Protein AF-A0A6Y4F5B6-F1 (afdb_monomer)

Organism: Salmonella muenchen (NCBI:txid596)

InterPro domains:
  IPR025264 Cag pathogenicity island protein Cag12 [PF13117] (75-161)

Solvent-accessible surface area (backbone atoms only — not comparable to full-atom values): 12045 Å² total; per-residue (Å²): 136,92,85,85,74,77,70,78,72,61,75,78,75,68,81,73,82,73,78,89,73,87,74,79,89,76,77,87,82,84,89,81,85,77,91,77,91,77,84,85,82,85,76,83,88,70,88,75,62,62,59,57,54,55,53,52,52,52,55,57,62,65,67,67,73,70,73,76,77,78,78,79,79,83,67,84,89,57,87,71,82,72,66,83,84,57,78,79,89,65,94,66,87,70,67,82,65,77,94,77,83,81,77,75,52,74,49,77,44,71,66,62,54,69,93,80,47,89,75,60,69,69,53,52,52,39,37,43,64,17,58,44,32,41,38,38,22,54,79,76,58,43,56,54,52,51,53,50,41,46,67,61,30,38,72,42,51,77,43,83,37,76,60,83,90,43,95,81,62,83,59,28,33,38,40,29,35,79

Sequence (178 aa):
MKKTILADAISEATGRGKGFEWDDAITNQPLKNESKKVPAERSFSLGWLAGGIVILAMVIFLSGCSSPPPPTPIEWDKTQSLNASIPEWRENNLVIPSDAVSGRWMKILNNFKGDEGNYDISVYYAIAHSPVIVVHTSGGSFFKAKAWLRKHGAKGVIQYQPVTDCMLCTNTSIYFSR

Secondary structure (DSSP, 8-state):
--SSSSSTTSTTS----------TTSS-------------------TTTHHHHHHHHHHHHHTT--PPPPPPPP-TTS-----TTSPPP---------S---S--EEEE-S--GGG----HHHHHHHHH-SEEEEEE-HHHHHHHHHHHHHTT--SEEEEEE--S-TT----EEEEE-

Structure (mmCIF, N/CA/C/O backbone):
data_AF-A0A6Y4F5B6-F1
#
_entry.id   AF-A0A6Y4F5B6-F1
#
loop_
_atom_site.group_PDB
_atom_site.id
_atom_site.type_symbol
_atom_site.label_atom_id
_atom_site.label_alt_id
_atom_site.label_comp_id
_atom_site.label_asym_id
_atom_site.label_entity_id
_atom_site.label_seq_id
_atom_site.pdbx_PDB_ins_code
_atom_site.Cartn_x
_atom_site.Cartn_y
_atom_site.Cartn_z
_atom_site.occupancy
_atom_site.B_iso_or_equiv
_atom_site.auth_seq_id
_atom_site.auth_comp_id
_atom_site.auth_asym_id
_atom_site.auth_atom_id
_atom_site.pdbx_PDB_model_num
ATOM 1 N N . MET A 1 1 ? -24.656 -43.222 25.713 1.00 49.12 1 MET A N 1
ATOM 2 C CA . MET A 1 1 ? -24.425 -42.006 26.529 1.00 49.12 1 MET A CA 1
ATOM 3 C C . MET A 1 1 ? -23.487 -41.072 25.779 1.00 49.12 1 MET A C 1
ATOM 5 O O . MET A 1 1 ? -22.550 -41.567 25.171 1.00 49.12 1 MET A O 1
ATOM 9 N N . LYS A 1 2 ? -23.751 -39.759 25.850 1.00 50.34 2 LYS A N 1
ATOM 10 C CA . LYS A 1 2 ? -23.041 -38.635 25.198 1.00 50.34 2 LYS A CA 1
ATOM 11 C C . LYS A 1 2 ? -23.230 -38.512 23.682 1.00 50.34 2 LYS A C 1
ATOM 13 O O . LYS A 1 2 ? -22.331 -38.864 22.931 1.00 50.34 2 LYS A O 1
ATOM 18 N N . LYS A 1 3 ? -24.374 -37.956 23.254 1.00 50.03 3 LYS A N 1
ATOM 19 C CA . LYS A 1 3 ? -24.475 -37.140 22.018 1.00 50.03 3 LYS A CA 1
ATOM 20 C C . LYS A 1 3 ? -25.774 -36.330 21.835 1.00 50.03 3 LYS A C 1
ATOM 22 O O . LYS A 1 3 ? -25.926 -35.703 20.798 1.00 50.03 3 LYS A O 1
ATOM 27 N N . THR A 1 4 ? -26.656 -36.250 22.834 1.00 44.75 4 THR A N 1
ATOM 28 C CA . THR A 1 4 ? -27.996 -35.647 22.645 1.00 44.75 4 THR A CA 1
ATOM 29 C C . THR A 1 4 ? -28.354 -34.575 23.682 1.00 44.75 4 THR A C 1
ATOM 31 O O . THR A 1 4 ? -29.514 -34.440 24.032 1.00 44.75 4 THR A O 1
ATOM 34 N N . ILE A 1 5 ? -27.369 -33.845 24.226 1.00 45.84 5 ILE A N 1
ATOM 35 C CA . ILE A 1 5 ? -27.620 -32.772 25.224 1.00 45.84 5 ILE A CA 1
ATOM 36 C C . ILE A 1 5 ? -26.980 -31.424 24.818 1.00 45.84 5 ILE A C 1
ATOM 38 O O . ILE A 1 5 ? -27.139 -30.428 25.506 1.00 45.84 5 ILE A O 1
ATOM 42 N N . LEU A 1 6 ? -26.298 -31.333 23.667 1.00 43.56 6 LEU A N 1
ATOM 43 C CA . LEU A 1 6 ? -25.653 -30.077 23.232 1.00 43.56 6 LEU A CA 1
ATOM 44 C C . LEU A 1 6 ? -26.303 -29.414 22.006 1.00 43.56 6 LEU A C 1
ATOM 46 O O . LEU A 1 6 ? -25.740 -28.473 21.460 1.00 43.56 6 LEU A O 1
ATOM 50 N N . ALA A 1 7 ? -27.467 -29.899 21.567 1.00 42.50 7 ALA A N 1
ATOM 51 C CA . ALA A 1 7 ? -28.255 -29.249 20.515 1.00 42.50 7 ALA A CA 1
ATOM 52 C C . ALA A 1 7 ? -29.342 -28.318 21.087 1.00 42.50 7 ALA A C 1
ATOM 54 O O . ALA A 1 7 ? -29.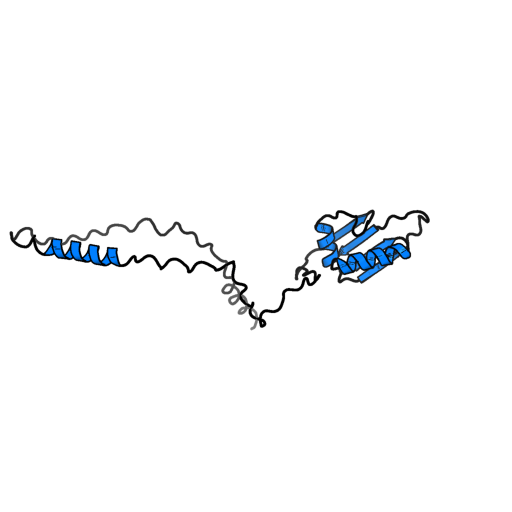664 -27.316 20.458 1.00 42.50 7 ALA A O 1
ATOM 55 N N . ASP A 1 8 ? -29.818 -28.574 22.311 1.00 39.66 8 ASP A N 1
ATOM 56 C CA . ASP A 1 8 ? -30.875 -27.766 22.940 1.00 39.66 8 ASP A CA 1
ATOM 57 C C . ASP A 1 8 ? -30.360 -26.511 23.664 1.00 39.66 8 ASP A C 1
ATOM 59 O O . ASP A 1 8 ? -31.143 -25.633 23.996 1.00 39.66 8 ASP A O 1
ATOM 63 N N . ALA A 1 9 ? -29.043 -26.360 23.849 1.00 42.78 9 ALA A N 1
ATOM 64 C CA . ALA A 1 9 ? -28.460 -25.199 24.536 1.00 42.78 9 ALA A CA 1
ATOM 65 C C . ALA A 1 9 ? -28.020 -24.053 23.599 1.00 42.78 9 ALA A C 1
ATOM 67 O O . ALA A 1 9 ? -27.498 -23.046 24.069 1.00 42.78 9 ALA A O 1
ATOM 68 N N . ILE A 1 10 ? -28.194 -24.186 22.276 1.00 40.25 10 ILE A N 1
ATOM 69 C CA . ILE A 1 10 ? -27.750 -23.170 21.294 1.00 40.25 10 ILE A CA 1
ATOM 70 C C . ILE A 1 10 ? -28.936 -22.457 20.613 1.00 40.25 10 ILE A C 1
ATOM 72 O O . ILE A 1 10 ? -28.761 -21.397 20.012 1.00 40.25 10 ILE A O 1
ATOM 76 N N . SER A 1 11 ? -30.174 -22.932 20.793 1.00 37.06 11 SER A N 1
ATOM 77 C CA . SER A 1 11 ? -31.360 -22.231 20.270 1.00 37.06 11 SER A CA 1
ATOM 78 C C . SER A 1 11 ? -31.757 -20.988 21.084 1.00 37.06 11 SER A C 1
ATOM 80 O O . SER A 1 11 ? -32.559 -20.189 20.604 1.00 37.06 11 SER A O 1
ATOM 82 N N . GLU A 1 12 ? -31.194 -20.788 22.278 1.00 40.12 12 GLU A N 1
ATOM 83 C CA . GLU A 1 12 ? -31.625 -19.735 23.216 1.00 40.12 12 GLU A CA 1
ATOM 84 C C . GLU A 1 12 ? -30.691 -18.511 23.278 1.00 40.12 12 GLU A C 1
ATOM 86 O O . GLU A 1 12 ? -31.023 -17.512 23.907 1.00 40.12 12 GLU A O 1
ATOM 91 N N . ALA A 1 13 ? -29.553 -18.534 22.574 1.00 38.28 13 ALA A N 1
ATOM 92 C CA . ALA A 1 13 ? -28.597 -17.417 22.538 1.00 38.28 13 ALA A CA 1
ATOM 93 C C . ALA A 1 13 ? -28.578 -16.648 21.202 1.00 38.28 13 ALA A C 1
ATOM 95 O O . ALA A 1 13 ? -27.794 -15.715 21.031 1.00 38.28 13 ALA A O 1
ATOM 96 N N . THR A 1 14 ? -29.454 -16.997 20.253 1.00 36.72 14 THR A N 1
ATOM 97 C CA . THR A 1 14 ? -29.593 -16.254 18.990 1.00 36.72 14 THR A CA 1
ATOM 98 C C . THR A 1 14 ? -30.726 -15.240 19.122 1.00 36.72 14 THR A C 1
ATOM 100 O O . THR A 1 14 ? -31.808 -15.399 18.557 1.00 36.72 14 THR A O 1
ATOM 103 N N . GLY A 1 15 ? -30.466 -14.189 19.903 1.00 36.78 15 GLY A N 1
ATOM 104 C CA . GLY A 1 15 ? -31.273 -12.973 19.962 1.00 36.78 15 GLY A CA 1
ATOM 105 C C . GLY A 1 15 ? -31.289 -12.284 18.600 1.00 36.78 15 GLY A C 1
ATOM 106 O O . GLY A 1 15 ? -30.514 -11.372 18.326 1.00 36.78 15 GLY A O 1
ATOM 107 N N . ARG A 1 16 ? -32.171 -12.757 17.721 1.00 33.47 16 ARG A N 1
ATOM 108 C CA . ARG A 1 16 ? -32.555 -12.098 16.478 1.00 33.47 16 ARG A CA 1
ATOM 109 C C . ARG A 1 16 ? -33.284 -10.817 16.872 1.00 33.47 16 ARG A C 1
ATOM 111 O O . ARG A 1 16 ? -34.438 -10.877 17.287 1.00 33.47 16 ARG A O 1
ATOM 118 N N . GLY A 1 17 ? -32.586 -9.686 16.794 1.00 39.06 17 GLY A N 1
ATOM 119 C CA . GLY A 1 17 ? -33.160 -8.364 17.022 1.00 39.06 17 GLY A CA 1
ATOM 120 C C . GLY A 1 17 ? -34.413 -8.186 16.171 1.00 39.06 17 GLY A C 1
ATOM 121 O O . GLY A 1 17 ? -34.331 -8.083 14.948 1.00 39.06 17 GLY A O 1
ATOM 122 N N . LYS A 1 18 ? -35.577 -8.201 16.823 1.00 36.19 18 LYS A N 1
ATOM 123 C CA . LYS A 1 18 ? -36.805 -7.678 16.239 1.00 36.19 18 LYS A CA 1
ATOM 124 C C . LYS A 1 18 ? -36.699 -6.160 16.286 1.00 36.19 18 LYS A C 1
ATOM 126 O O . LYS A 1 18 ? -36.435 -5.596 17.347 1.00 36.19 18 LYS A O 1
ATOM 131 N N . GLY A 1 19 ? -36.844 -5.538 15.120 1.00 35.19 19 GLY A N 1
ATOM 132 C CA . GLY A 1 19 ? -36.969 -4.095 14.995 1.00 35.19 19 GLY A CA 1
ATOM 133 C C . GLY A 1 19 ? -38.081 -3.585 15.905 1.00 35.19 19 GLY A C 1
ATOM 134 O O . GLY A 1 19 ? -39.109 -4.238 16.077 1.00 35.19 19 GLY A O 1
ATOM 135 N N . PHE A 1 20 ? -37.820 -2.443 16.527 1.00 41.72 20 PHE A N 1
ATOM 136 C CA . PHE A 1 20 ? -38.799 -1.699 17.301 1.00 41.72 20 PHE A CA 1
ATOM 137 C C . PHE A 1 20 ? -39.757 -1.042 16.296 1.00 41.72 20 PHE A C 1
ATOM 139 O O . PHE A 1 20 ? -39.456 0.010 15.735 1.00 41.72 20 PHE A O 1
ATOM 146 N N . GLU A 1 21 ? -40.848 -1.741 15.988 1.00 37.75 21 GLU A N 1
ATOM 147 C CA . GLU A 1 21 ? -41.957 -1.270 15.156 1.00 37.75 21 GLU A CA 1
ATOM 148 C C . GLU A 1 21 ? -42.935 -0.518 16.070 1.00 37.75 21 GLU A C 1
ATOM 150 O O . GLU A 1 21 ? -43.404 -1.063 17.069 1.00 37.75 21 GLU A O 1
ATOM 155 N N . TRP A 1 22 ? -43.151 0.771 15.799 1.00 39.19 22 TRP A N 1
ATOM 156 C CA . TRP A 1 22 ? -43.840 1.704 16.701 1.00 39.19 22 TRP A CA 1
ATOM 157 C C . TRP A 1 22 ? -45.374 1.726 16.556 1.00 39.19 22 TRP A C 1
ATOM 159 O O . TRP A 1 22 ? -46.021 2.520 17.235 1.00 39.19 22 TRP A O 1
ATOM 169 N N . ASP A 1 23 ? -45.978 0.857 15.741 1.00 41.34 23 ASP A N 1
ATOM 170 C CA . ASP A 1 23 ? -47.362 1.068 15.281 1.00 41.34 23 ASP A CA 1
ATOM 171 C C . ASP A 1 23 ? -48.451 0.191 15.940 1.00 41.34 23 ASP A C 1
ATOM 173 O O . ASP A 1 23 ? -49.636 0.400 15.688 1.00 41.34 23 ASP A O 1
ATOM 177 N N . ASP A 1 24 ? -48.121 -0.703 16.879 1.00 45.44 24 ASP A N 1
ATOM 178 C CA . ASP A 1 24 ? -49.113 -1.658 17.421 1.00 45.44 24 ASP A CA 1
ATOM 179 C C . ASP A 1 24 ? -49.801 -1.236 18.739 1.00 45.44 24 ASP A C 1
ATOM 181 O O . ASP A 1 24 ? -50.643 -1.961 19.273 1.00 45.44 24 ASP A O 1
ATOM 185 N N . ALA A 1 25 ? -49.490 -0.061 19.298 1.00 41.22 25 ALA A N 1
ATOM 186 C CA . ALA A 1 25 ? -50.051 0.363 20.591 1.00 41.22 25 ALA A CA 1
ATOM 187 C C . ALA A 1 25 ? -51.394 1.114 20.500 1.00 41.22 25 ALA A C 1
ATOM 189 O O . ALA A 1 25 ? -51.956 1.494 21.529 1.00 41.22 25 ALA A O 1
ATOM 190 N N . ILE A 1 26 ? -51.934 1.338 19.299 1.00 45.16 26 ILE A N 1
ATOM 191 C CA . ILE A 1 26 ? -53.197 2.060 19.121 1.00 45.16 26 ILE A CA 1
ATOM 192 C C . ILE A 1 26 ? -54.099 1.267 18.190 1.00 45.16 26 ILE A C 1
ATOM 194 O O . ILE A 1 26 ? -54.241 1.617 17.028 1.00 45.16 26 ILE A O 1
ATOM 198 N N . THR A 1 27 ? -54.734 0.205 18.685 1.00 50.84 27 THR A N 1
ATOM 199 C CA . THR A 1 27 ? -56.158 -0.057 18.411 1.00 50.84 27 THR A CA 1
ATOM 200 C C . THR A 1 27 ? -56.650 -1.335 19.095 1.00 50.84 27 THR A C 1
ATOM 202 O O . THR A 1 27 ? -56.016 -2.382 19.060 1.00 50.84 27 THR A O 1
ATOM 205 N N . ASN A 1 28 ? -57.867 -1.233 19.635 1.00 49.97 28 ASN A N 1
ATOM 206 C CA . ASN A 1 28 ? -58.781 -2.321 20.001 1.00 49.97 28 ASN A CA 1
ATOM 207 C C . ASN A 1 28 ? -58.559 -3.011 21.358 1.00 49.97 28 ASN A C 1
ATOM 209 O O . ASN A 1 28 ? -58.067 -4.133 21.440 1.00 49.97 28 ASN A O 1
ATOM 213 N N . GLN A 1 29 ? -59.121 -2.415 22.414 1.00 38.97 29 GLN A N 1
ATOM 214 C CA . GLN A 1 29 ? -59.730 -3.210 23.485 1.00 38.97 29 GLN A CA 1
ATOM 215 C C . GLN A 1 29 ? -61.265 -3.128 23.399 1.00 38.97 29 GLN A C 1
ATOM 217 O O . GLN A 1 29 ? -61.805 -2.031 23.239 1.00 38.97 29 GLN A O 1
ATOM 222 N N . PRO A 1 30 ? -61.980 -4.269 23.481 1.00 39.41 30 PRO A N 1
ATOM 223 C CA . PRO A 1 30 ? -63.429 -4.321 23.348 1.00 39.41 30 PRO A CA 1
ATOM 224 C C . PRO A 1 30 ? -64.133 -3.903 24.645 1.00 39.41 30 PRO A C 1
ATOM 226 O O . PRO A 1 30 ? -63.729 -4.260 25.752 1.00 39.41 30 PRO A O 1
ATOM 229 N N . LEU A 1 31 ? -65.239 -3.177 24.482 1.00 39.97 31 LEU A N 1
ATOM 230 C CA . LEU A 1 31 ? -66.141 -2.759 25.551 1.00 39.97 31 LEU A CA 1
ATOM 231 C C . LEU A 1 31 ? -66.834 -3.979 26.178 1.00 39.97 31 LEU A C 1
ATOM 233 O O . LEU A 1 31 ? -67.718 -4.584 25.569 1.00 39.97 31 LEU A O 1
ATOM 237 N N . LYS A 1 32 ? -66.467 -4.323 27.420 1.00 34.31 32 LYS A N 1
ATOM 238 C CA . LYS A 1 32 ? -67.257 -5.232 28.258 1.00 34.31 32 LYS A CA 1
ATOM 239 C C . LYS A 1 32 ? -68.302 -4.417 29.019 1.00 34.31 32 LYS A C 1
ATOM 241 O O . LYS A 1 32 ? -68.006 -3.774 30.022 1.00 34.31 32 LYS A O 1
ATOM 246 N N . ASN A 1 33 ? -69.531 -4.464 28.520 1.00 46.22 33 ASN A N 1
ATOM 247 C CA . ASN A 1 33 ? -70.702 -3.907 29.181 1.00 46.22 33 ASN A CA 1
ATOM 248 C C . ASN A 1 33 ? -71.117 -4.825 30.335 1.00 46.22 33 ASN A C 1
ATOM 250 O O . ASN A 1 33 ? -71.580 -5.938 30.093 1.00 46.22 33 ASN A O 1
ATOM 254 N N . GLU A 1 34 ? -71.017 -4.350 31.575 1.00 38.34 34 GLU A N 1
ATOM 255 C CA . GLU A 1 34 ? -71.800 -4.902 32.680 1.00 38.34 34 GLU A CA 1
ATOM 256 C C . GLU A 1 34 ? -72.671 -3.812 33.295 1.00 38.34 34 GLU A C 1
ATOM 258 O O . GLU A 1 34 ? -72.213 -2.799 33.823 1.00 38.34 34 GLU A O 1
ATOM 263 N N . SER A 1 35 ? -73.974 -4.035 33.164 1.00 49.66 35 SER A N 1
ATOM 264 C CA . SER A 1 35 ? -75.036 -3.208 33.700 1.00 49.66 35 SER A CA 1
ATOM 265 C C . SER A 1 35 ? -75.081 -3.305 35.224 1.00 49.66 35 SER A C 1
ATOM 267 O O . SER A 1 35 ? -75.356 -4.376 35.770 1.00 49.66 35 SER A O 1
ATOM 269 N N . LYS A 1 36 ? -74.954 -2.172 35.915 1.00 35.59 36 LYS A N 1
ATOM 270 C CA . LYS A 1 36 ? -75.506 -2.006 37.263 1.00 35.59 36 LYS A CA 1
ATOM 271 C C . LYS A 1 36 ? -76.552 -0.897 37.245 1.00 35.59 36 LYS A C 1
ATOM 273 O O . LYS A 1 36 ? -76.231 0.274 37.090 1.00 35.59 36 LYS A O 1
ATOM 278 N N . LYS A 1 37 ? -77.816 -1.298 37.401 1.00 47.09 37 LYS A N 1
ATOM 279 C CA . LYS A 1 37 ? -78.933 -0.408 37.735 1.00 47.09 37 LYS A CA 1
ATOM 280 C C . LYS A 1 37 ? -78.812 0.024 39.196 1.00 47.09 37 LYS A C 1
ATOM 282 O O . LYS A 1 37 ? -78.844 -0.848 40.058 1.00 47.09 37 LYS A O 1
ATOM 287 N N . VAL A 1 38 ? -78.767 1.330 39.458 1.00 39.22 38 VAL A N 1
ATOM 288 C CA . VAL A 1 38 ? -79.119 1.986 40.737 1.00 39.22 38 VAL A CA 1
ATOM 289 C C . VAL A 1 38 ? -79.698 3.373 40.381 1.00 39.22 38 VAL A C 1
ATOM 291 O O . VAL A 1 38 ? -79.269 3.945 39.377 1.00 39.22 38 VAL A O 1
ATOM 294 N N . PRO A 1 39 ? -80.754 3.849 41.072 1.00 36.84 39 PRO A N 1
ATOM 295 C CA . PRO A 1 39 ? -81.779 4.692 40.474 1.00 36.84 39 PRO A CA 1
ATOM 296 C C . PRO A 1 39 ? -81.383 6.162 40.378 1.00 36.84 39 PRO A C 1
ATOM 298 O O . PRO A 1 39 ? -80.550 6.671 41.126 1.00 36.84 39 PRO A O 1
ATOM 301 N N . ALA A 1 40 ? -82.053 6.825 39.442 1.00 40.66 40 ALA A N 1
ATOM 302 C CA . ALA A 1 40 ? -82.033 8.258 39.266 1.00 40.66 40 ALA A CA 1
ATOM 303 C C . ALA A 1 40 ? -82.652 8.984 40.472 1.00 40.66 40 ALA A C 1
ATOM 305 O O . ALA A 1 40 ? -83.647 8.539 41.043 1.00 40.66 40 ALA A O 1
ATOM 306 N N . GLU A 1 41 ? -82.069 10.149 40.750 1.00 43.47 41 GLU A N 1
ATOM 307 C CA . GLU A 1 41 ? -82.717 11.321 41.340 1.00 43.47 41 GLU A CA 1
ATOM 308 C C . GLU A 1 41 ? -83.040 11.270 42.846 1.00 43.47 41 GLU A C 1
ATOM 310 O O . GLU A 1 41 ? -84.159 11.023 43.289 1.00 43.47 41 GLU A O 1
ATOM 315 N N . ARG A 1 42 ? -82.064 11.716 43.645 1.00 36.78 42 ARG A N 1
ATOM 316 C CA . ARG A 1 42 ? -82.335 12.778 44.625 1.00 36.78 42 ARG A CA 1
ATOM 317 C C . ARG A 1 42 ? -81.516 14.007 44.262 1.00 36.78 42 ARG A C 1
ATOM 319 O O . ARG A 1 42 ? -80.359 14.151 44.635 1.00 36.78 42 ARG A O 1
ATOM 326 N N . SER A 1 43 ? -82.152 14.823 43.434 1.00 44.03 43 SER A N 1
ATOM 327 C CA . SER A 1 43 ? -82.303 16.263 43.607 1.00 44.03 43 SER A CA 1
ATOM 328 C C . SER A 1 43 ? -81.304 16.980 44.521 1.00 44.03 43 SER A C 1
ATOM 330 O O . SER A 1 43 ? -81.322 16.827 45.741 1.00 44.03 43 SER A O 1
ATOM 332 N N . PHE A 1 44 ? -80.669 17.953 43.872 1.00 48.31 44 PHE A N 1
ATOM 333 C CA . PHE A 1 44 ? -80.381 19.288 44.378 1.00 48.31 44 PHE A CA 1
ATOM 334 C C . PHE A 1 44 ? -79.150 19.484 45.262 1.00 48.31 44 PHE A C 1
ATOM 336 O O . PHE A 1 44 ? -78.889 18.781 46.230 1.00 48.31 44 PHE A O 1
ATOM 343 N N . SER A 1 45 ? -78.463 20.580 44.927 1.00 45.56 45 SER A N 1
ATOM 344 C CA . SER A 1 45 ? -77.397 21.258 45.667 1.00 45.56 45 SER A CA 1
ATOM 345 C C . SER A 1 45 ? -76.087 20.490 45.833 1.00 45.56 45 SER A C 1
ATOM 347 O O . SER A 1 45 ? -75.900 19.820 46.830 1.00 45.56 45 SER A O 1
ATOM 349 N N . LEU A 1 46 ? -75.147 20.665 44.890 1.00 45.94 46 LEU A N 1
ATOM 350 C CA . LEU A 1 46 ? -73.738 21.011 45.197 1.00 45.94 46 LEU A CA 1
ATOM 351 C C . LEU A 1 46 ? -72.891 21.328 43.932 1.00 45.94 46 LEU A C 1
ATOM 353 O O . LEU A 1 46 ? -71.676 21.152 43.909 1.00 45.94 46 LEU A O 1
ATOM 357 N N . GLY A 1 47 ? -73.511 21.843 42.861 1.00 47.66 47 GLY A N 1
ATOM 358 C CA . GLY A 1 47 ? -72.854 22.124 41.570 1.00 47.66 47 GLY A CA 1
ATOM 359 C C . GLY A 1 47 ? -71.839 23.278 41.547 1.00 47.66 47 GLY A C 1
ATOM 360 O O . GLY A 1 47 ? -71.336 23.606 40.480 1.00 47.66 47 GLY A O 1
ATOM 361 N N . TRP A 1 48 ? -71.519 23.892 42.689 1.00 45.88 48 TRP A N 1
ATOM 362 C CA . TRP A 1 48 ? -70.653 25.079 42.755 1.00 45.88 48 TRP A CA 1
ATOM 363 C C . TRP A 1 48 ? -69.285 24.840 43.414 1.00 45.88 48 TRP A C 1
ATOM 365 O O . TRP A 1 48 ? -68.414 25.697 43.306 1.00 45.88 48 TRP A O 1
ATOM 375 N N . LEU A 1 49 ? -69.044 23.677 44.038 1.00 51.25 49 LEU A N 1
ATOM 376 C CA . LEU A 1 49 ? -67.750 23.365 44.679 1.00 51.25 49 LEU A CA 1
ATOM 377 C C . LEU A 1 49 ? -66.857 22.423 43.850 1.00 51.25 49 LEU A C 1
ATOM 379 O O . LEU A 1 49 ? -65.635 22.510 43.929 1.00 51.25 49 LEU A O 1
ATOM 383 N N . ALA A 1 50 ? -67.439 21.571 42.999 1.00 53.44 50 ALA A N 1
ATOM 384 C CA . ALA A 1 50 ? -66.678 20.614 42.185 1.00 53.44 50 ALA A CA 1
ATOM 385 C C . ALA A 1 50 ? -66.015 21.249 40.944 1.00 53.44 50 ALA A C 1
ATOM 387 O O . ALA A 1 50 ? -64.923 20.842 40.556 1.00 53.44 50 ALA A O 1
ATOM 388 N N . GLY A 1 51 ? -66.629 22.281 40.351 1.00 54.62 51 GLY A N 1
ATOM 389 C CA . GLY A 1 51 ? -66.058 22.990 39.197 1.00 54.62 51 GLY A CA 1
ATOM 390 C C . GLY A 1 51 ? -64.792 23.778 39.547 1.00 54.62 51 GLY A C 1
ATOM 391 O O . GLY A 1 51 ? -63.826 23.765 38.790 1.00 54.62 51 GLY A O 1
ATOM 392 N N . GLY A 1 52 ? -64.756 24.391 40.735 1.00 59.59 52 GLY A N 1
ATOM 393 C CA . GLY A 1 52 ? -63.583 25.128 41.211 1.00 59.59 52 GLY A CA 1
ATOM 394 C C . GLY A 1 52 ? -62.366 24.230 41.449 1.00 59.59 52 GLY A C 1
ATOM 395 O O . GLY A 1 52 ? -61.250 24.613 41.113 1.00 59.59 52 GLY A O 1
ATOM 396 N N . ILE A 1 53 ? -62.578 23.011 41.956 1.00 66.94 53 ILE A N 1
ATOM 397 C CA . ILE A 1 53 ? -61.502 22.047 42.238 1.00 66.94 53 ILE A CA 1
ATOM 398 C C . ILE A 1 53 ? -60.870 21.510 40.946 1.00 66.94 53 ILE A C 1
ATOM 400 O O . ILE A 1 53 ? -59.649 21.389 40.868 1.00 66.94 53 ILE A O 1
ATOM 404 N N . VAL A 1 54 ? -61.670 21.236 39.912 1.00 67.94 54 VAL A N 1
ATOM 405 C CA . VAL A 1 54 ? -61.164 20.754 38.613 1.00 67.94 54 VAL A CA 1
ATOM 406 C C . VAL A 1 54 ? -60.400 21.853 37.867 1.00 67.94 54 VAL A C 1
ATOM 408 O O . VAL A 1 54 ? -59.340 21.590 37.300 1.00 67.94 54 VAL A O 1
ATOM 411 N N . ILE A 1 55 ? -60.888 23.096 37.920 1.00 68.56 55 ILE A N 1
ATOM 412 C CA . ILE A 1 55 ? -60.198 24.249 37.326 1.00 68.56 55 ILE A CA 1
ATOM 413 C C . ILE A 1 55 ? -58.881 24.527 38.069 1.00 68.56 55 ILE A C 1
ATOM 415 O O . ILE A 1 55 ? -57.851 24.724 37.429 1.00 68.56 55 ILE A O 1
AT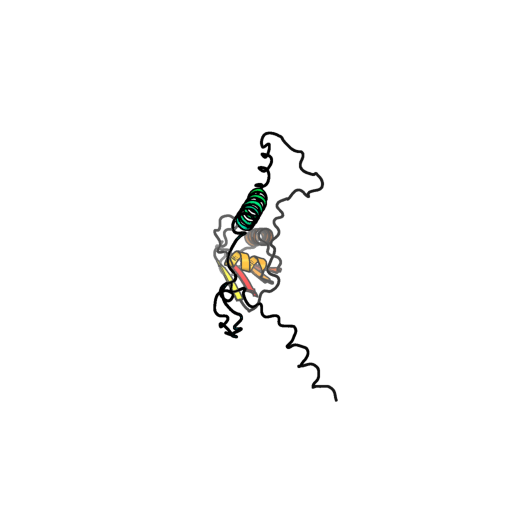OM 419 N N . LEU A 1 56 ? -58.875 24.461 39.404 1.00 70.62 56 LEU A N 1
ATOM 420 C CA . LEU A 1 56 ? -57.663 24.639 40.209 1.00 70.62 56 LEU A CA 1
ATOM 421 C C . LEU A 1 56 ? -56.614 23.553 39.920 1.00 70.62 56 LEU A C 1
ATOM 423 O O . LEU A 1 56 ? -55.433 23.867 39.784 1.00 70.62 56 LEU A O 1
ATOM 427 N N . ALA A 1 57 ? -57.034 22.295 39.762 1.00 68.38 57 ALA A N 1
ATOM 428 C CA . ALA A 1 57 ? -56.137 21.203 39.397 1.00 68.38 57 ALA A CA 1
ATOM 429 C C . ALA A 1 57 ? -55.494 21.422 38.014 1.00 68.38 57 ALA A C 1
ATOM 431 O O . ALA A 1 57 ? -54.283 21.260 37.879 1.00 68.38 57 ALA A O 1
ATOM 432 N N . MET A 1 58 ? -56.255 21.864 37.004 1.00 66.00 58 MET A N 1
ATOM 433 C CA . MET A 1 58 ? -55.691 22.175 35.682 1.00 66.00 58 MET A CA 1
ATOM 434 C C . MET A 1 58 ? -54.677 23.326 35.717 1.00 66.00 58 MET A C 1
ATOM 436 O O . MET A 1 58 ? -53.641 23.237 35.061 1.00 66.00 58 MET A O 1
ATOM 440 N N . VAL A 1 59 ? -54.920 24.374 36.512 1.00 69.06 59 VAL A N 1
ATOM 441 C CA . VAL A 1 59 ? -53.988 25.510 36.653 1.00 69.06 59 VAL A CA 1
ATOM 442 C C . VAL A 1 59 ? -52.658 25.079 37.291 1.00 69.06 59 VAL A C 1
ATOM 444 O O . VAL A 1 59 ? -51.605 25.572 36.892 1.00 69.06 59 VAL A O 1
ATOM 447 N N . ILE A 1 60 ? -52.683 24.124 38.227 1.00 69.25 60 ILE A N 1
ATOM 448 C CA . ILE A 1 60 ? -51.473 23.577 38.868 1.00 69.25 60 ILE A CA 1
ATOM 449 C C . ILE A 1 60 ? -50.665 22.699 37.896 1.00 69.25 60 ILE A C 1
ATOM 451 O O . ILE A 1 60 ? -49.438 22.747 37.904 1.00 69.25 60 ILE A O 1
ATOM 455 N N . PHE A 1 61 ? -51.322 21.928 37.023 1.00 64.44 61 PHE A N 1
ATOM 456 C CA . PHE A 1 61 ? -50.620 21.123 36.012 1.00 64.44 61 PHE A CA 1
ATOM 457 C C . PHE A 1 61 ? -50.025 21.972 34.874 1.00 64.44 61 PHE A C 1
ATOM 459 O O . PHE A 1 61 ? -48.980 21.616 34.331 1.00 64.44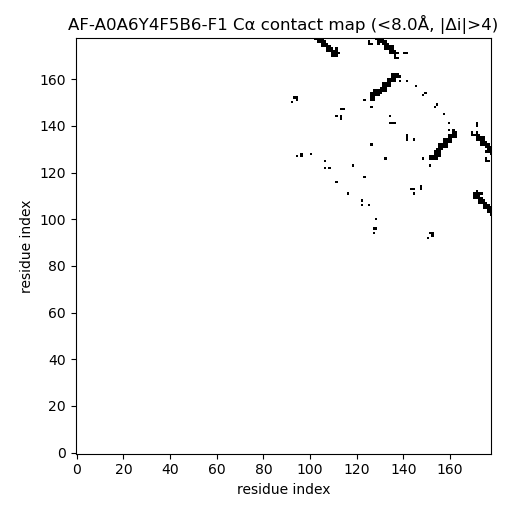 61 PHE A O 1
ATOM 466 N N . LEU A 1 62 ? -50.636 23.115 34.540 1.00 63.41 62 LEU A N 1
ATOM 467 C CA . LEU A 1 62 ? -50.153 24.025 33.491 1.00 63.41 62 LEU A CA 1
ATOM 468 C C . LEU A 1 62 ? -48.959 24.894 33.927 1.00 63.41 62 LEU A C 1
ATOM 470 O O . LEU A 1 62 ? -48.185 25.325 33.076 1.00 63.41 62 LEU A O 1
ATOM 474 N N . SER A 1 63 ? -48.764 25.127 35.229 1.00 61.06 63 SER A N 1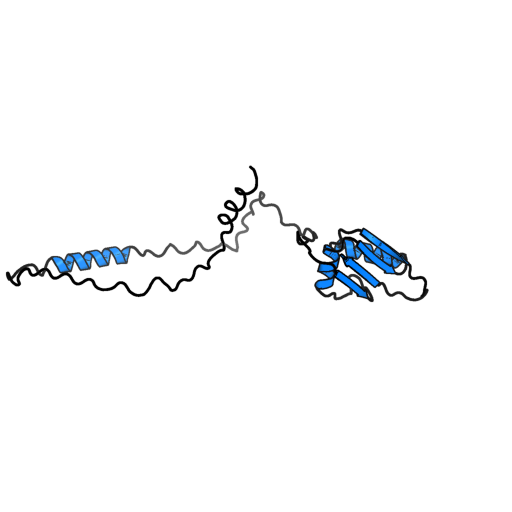
ATOM 475 C CA . SER A 1 63 ? -47.600 25.864 35.755 1.00 61.06 63 SER A CA 1
ATOM 476 C C . SER A 1 63 ? -46.351 24.992 35.947 1.00 61.06 63 SER A C 1
ATOM 478 O O . SER A 1 63 ? -45.271 25.518 36.214 1.00 61.06 63 SER A O 1
ATOM 480 N N . GLY A 1 64 ? -46.472 23.672 35.760 1.00 59.41 64 GLY A N 1
ATOM 481 C CA . GLY A 1 64 ? -45.372 22.710 35.873 1.00 59.41 64 GLY A CA 1
ATOM 482 C C . GLY A 1 64 ? -44.467 22.604 34.640 1.00 59.41 64 GLY A C 1
ATOM 483 O O . GLY A 1 64 ? -43.417 21.972 34.717 1.00 59.41 64 GLY A O 1
ATOM 484 N N . CYS A 1 65 ? -44.820 23.228 33.513 1.00 71.00 65 CYS A N 1
ATOM 485 C CA . CYS A 1 65 ? -43.992 23.218 32.304 1.00 71.00 65 CYS A CA 1
ATOM 486 C C . CYS A 1 65 ? -43.069 24.447 32.264 1.00 71.00 65 CYS A C 1
ATOM 488 O O . CYS A 1 65 ? -43.138 25.271 31.352 1.00 71.00 65 CYS A O 1
ATOM 490 N N . SER A 1 66 ? -42.221 24.604 33.285 1.00 65.25 66 SER A N 1
ATOM 491 C CA . SER A 1 66 ? -41.145 25.595 33.235 1.00 65.25 66 SER A CA 1
ATOM 492 C C . SER A 1 66 ? -40.148 25.142 32.172 1.00 65.25 66 SER A C 1
ATOM 494 O O . SER A 1 66 ? -39.509 24.099 32.313 1.00 65.25 66 SER A O 1
ATOM 496 N N . SER A 1 67 ? -40.073 25.890 31.068 1.00 69.00 67 SER A N 1
ATOM 497 C CA . SER A 1 67 ? -39.041 25.682 30.056 1.00 69.00 67 SER A CA 1
ATOM 498 C C . SER A 1 67 ? -37.680 25.688 30.755 1.00 69.00 67 SER A C 1
ATOM 500 O O . SER A 1 67 ? -37.431 26.604 31.546 1.00 69.00 67 SER A O 1
ATOM 502 N N . PRO A 1 68 ? -36.797 24.709 30.488 1.00 75.94 68 PRO A N 1
ATOM 503 C CA . PRO A 1 68 ? -35.455 24.734 31.043 1.00 75.94 68 PRO A CA 1
ATOM 504 C C . PRO A 1 68 ? -34.792 26.077 30.706 1.00 75.94 68 PRO A C 1
ATOM 506 O O . PRO A 1 68 ? -35.072 26.647 29.641 1.00 75.94 68 PRO A O 1
ATOM 509 N N . PRO A 1 69 ? -33.961 26.615 31.617 1.00 76.94 69 PRO A N 1
ATOM 510 C CA . PRO A 1 69 ? -33.276 27.874 31.378 1.00 76.94 69 PRO A CA 1
ATOM 511 C C . PRO A 1 69 ? -32.499 27.787 30.059 1.00 76.94 69 PRO A C 1
ATOM 513 O O . PRO A 1 69 ? -31.989 26.711 29.722 1.00 76.94 69 PRO A O 1
ATOM 516 N N . PRO A 1 70 ? -32.418 28.889 29.292 1.00 79.94 70 PRO A N 1
ATOM 517 C CA . PRO A 1 70 ? -31.673 28.888 28.045 1.00 79.94 70 PRO A CA 1
ATOM 518 C C . PRO A 1 70 ? -30.230 28.446 28.325 1.00 79.94 70 PRO A C 1
ATOM 520 O O . PRO A 1 70 ? -29.667 28.840 29.354 1.00 79.94 70 PRO A O 1
ATOM 523 N N . PRO A 1 71 ? -29.630 27.618 27.451 1.00 77.44 71 PRO A N 1
ATOM 524 C CA . PRO A 1 71 ? -28.248 27.207 27.627 1.00 77.44 71 PRO A CA 1
ATOM 525 C C . PRO A 1 71 ? -27.376 28.457 27.717 1.00 77.44 71 PRO A C 1
ATOM 527 O O . PRO A 1 71 ? -27.567 29.416 26.966 1.00 77.44 71 PRO A O 1
ATOM 530 N N . THR A 1 72 ? -26.431 28.455 28.654 1.00 82.56 72 THR A N 1
ATOM 531 C CA . THR A 1 72 ? -25.457 29.539 28.768 1.00 82.56 72 THR A CA 1
ATOM 532 C C . THR A 1 72 ? -24.757 29.711 27.417 1.00 82.56 72 THR A C 1
ATOM 534 O O . THR A 1 72 ? -24.242 28.715 26.895 1.00 82.56 72 THR A O 1
ATOM 537 N N . PRO A 1 73 ? -24.744 30.923 26.832 1.00 80.12 73 PRO A N 1
ATOM 538 C CA . PRO A 1 73 ? -24.063 31.166 25.570 1.00 80.12 73 PRO A CA 1
ATOM 539 C C . PRO A 1 73 ? -22.594 30.752 25.660 1.00 80.12 73 PRO A C 1
ATOM 541 O O . PRO A 1 73 ? -21.919 31.029 26.649 1.00 80.12 73 PRO A O 1
ATOM 544 N N . ILE A 1 74 ? -22.108 30.071 24.625 1.00 79.06 74 ILE A N 1
ATOM 545 C CA . ILE A 1 74 ? -20.695 29.713 24.508 1.00 79.06 74 ILE A CA 1
ATOM 546 C C . ILE A 1 74 ? -19.908 30.993 24.187 1.00 79.06 74 ILE A C 1
ATOM 548 O O . ILE A 1 74 ? -20.160 31.636 23.168 1.00 79.06 74 ILE A O 1
ATOM 552 N N . GLU A 1 75 ? -18.971 31.360 25.064 1.00 84.56 75 GLU A N 1
ATOM 553 C CA . GLU A 1 75 ? -18.036 32.483 24.885 1.00 84.56 75 GLU A CA 1
ATOM 554 C C . GLU A 1 75 ? -16.949 32.098 23.863 1.00 84.56 75 GLU A C 1
ATOM 556 O O . GLU A 1 75 ? -15.905 31.554 24.221 1.00 84.56 75 GLU A O 1
ATOM 561 N N . TRP A 1 76 ? -17.207 32.327 22.571 1.00 80.62 76 TRP A N 1
ATOM 562 C CA . TRP A 1 76 ? -16.278 31.989 21.476 1.00 80.62 76 TRP A CA 1
ATOM 563 C C . TRP A 1 76 ? -14.994 32.835 21.452 1.00 80.62 76 TRP A C 1
ATOM 565 O O . TRP A 1 76 ? -14.009 32.447 20.829 1.00 80.62 76 TRP A O 1
ATOM 575 N N . ASP A 1 77 ? -15.008 33.995 22.101 1.00 78.19 77 ASP A N 1
ATOM 576 C CA . ASP A 1 77 ? -13.926 34.980 22.174 1.00 78.19 77 ASP A CA 1
ATOM 577 C C . ASP A 1 77 ? -12.932 34.713 23.315 1.00 78.19 77 ASP A C 1
ATOM 579 O O . ASP A 1 77 ? -11.859 35.318 23.372 1.00 78.19 77 ASP A O 1
ATOM 583 N N . LYS A 1 78 ? -13.253 33.772 24.206 1.00 76.56 78 LYS A N 1
ATOM 584 C CA . LYS A 1 78 ? -12.405 33.396 25.331 1.00 76.56 78 LYS A CA 1
ATOM 585 C C . LYS A 1 78 ? -11.669 32.097 25.040 1.00 76.56 78 LYS A C 1
ATOM 587 O O . LYS A 1 78 ? -12.255 31.018 25.014 1.00 76.56 78 LYS A O 1
ATOM 592 N N . THR A 1 79 ? -10.349 32.182 24.907 1.00 64.56 79 THR A N 1
ATOM 593 C CA . THR A 1 79 ? -9.483 31.003 24.802 1.00 64.56 79 THR A CA 1
ATOM 594 C C . THR A 1 79 ? -9.489 30.242 26.131 1.00 64.56 79 THR A C 1
ATOM 596 O O . THR A 1 79 ? -8.715 30.541 27.040 1.00 64.56 79 THR A O 1
ATOM 599 N N . GLN A 1 80 ? -10.386 29.267 26.282 1.00 66.69 80 GLN A N 1
ATOM 600 C CA . GLN A 1 80 ? -10.314 28.311 27.384 1.00 66.69 80 GLN A CA 1
ATOM 601 C C . GLN A 1 80 ? -9.101 27.402 27.169 1.00 66.69 80 GLN A C 1
ATOM 603 O O . GLN A 1 80 ? -8.905 26.860 26.081 1.00 66.69 80 GLN A O 1
ATOM 608 N N . SER A 1 81 ? -8.274 27.228 28.202 1.00 68.06 81 SER A N 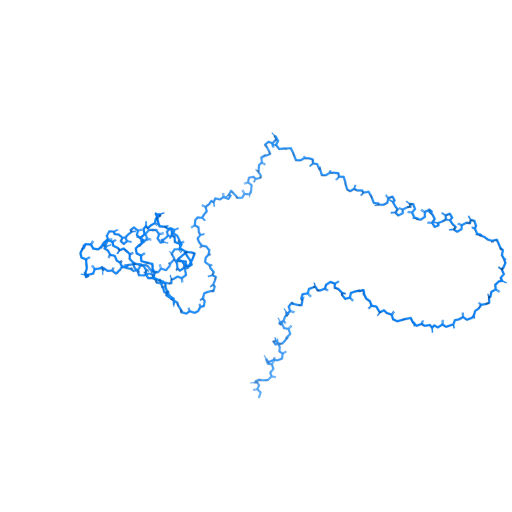1
ATOM 609 C CA . SER A 1 81 ? -7.193 26.246 28.153 1.00 68.06 81 SER A CA 1
ATOM 610 C C . SER A 1 81 ? -7.817 24.856 28.059 1.00 68.06 81 SER A C 1
ATOM 612 O O . SER A 1 81 ? -8.450 24.394 29.012 1.00 68.06 81 SER A O 1
ATOM 614 N N . LEU A 1 82 ? -7.661 24.206 26.906 1.00 71.56 82 LEU A N 1
ATOM 615 C CA . LEU A 1 82 ? -8.062 22.817 26.721 1.00 71.56 82 LEU A CA 1
ATOM 616 C C . LEU A 1 82 ? -7.403 21.956 27.803 1.00 71.56 82 LEU A C 1
ATOM 618 O O . LEU A 1 82 ? -6.251 22.174 28.179 1.00 71.56 82 LEU A O 1
ATOM 622 N N . ASN A 1 83 ? -8.157 20.993 28.327 1.00 73.25 83 ASN A N 1
ATOM 623 C CA . ASN A 1 83 ? -7.663 20.081 29.344 1.00 73.25 83 ASN A CA 1
ATOM 624 C C . ASN A 1 83 ? -6.424 19.338 28.810 1.00 73.25 83 ASN A C 1
ATOM 626 O O . ASN A 1 83 ? -6.542 18.517 27.903 1.00 73.25 83 ASN A O 1
ATOM 630 N N . ALA A 1 84 ? -5.251 19.602 29.394 1.00 72.25 84 ALA A N 1
ATOM 631 C CA . ALA A 1 84 ? -3.973 19.015 28.978 1.00 72.25 84 ALA A CA 1
ATOM 632 C C . ALA A 1 84 ? -3.894 17.488 29.180 1.00 72.25 84 ALA A C 1
ATOM 634 O O . ALA A 1 84 ? -2.929 16.859 28.758 1.00 72.25 84 ALA A O 1
ATOM 635 N N . SER A 1 85 ? -4.896 16.887 29.832 1.00 77.44 85 SER A N 1
ATOM 636 C CA . SER A 1 85 ? -5.020 15.430 29.943 1.00 77.44 85 SER A CA 1
ATOM 637 C C . SER A 1 85 ? -5.699 14.768 28.738 1.00 77.44 85 SER A C 1
ATOM 639 O O . SER A 1 85 ? -5.677 13.542 28.642 1.00 77.44 85 SER A O 1
ATOM 641 N N . ILE A 1 86 ? -6.277 15.538 27.805 1.00 78.12 86 ILE A N 1
ATOM 642 C CA . ILE A 1 86 ? -6.771 14.987 26.539 1.00 78.12 86 ILE A CA 1
ATOM 643 C C . ILE A 1 86 ? -5.560 14.776 25.623 1.00 78.12 86 ILE A C 1
ATOM 645 O O . ILE A 1 86 ? -4.837 15.738 25.353 1.00 78.12 86 ILE A O 1
ATOM 649 N N . PRO A 1 87 ? -5.314 13.546 25.138 1.00 75.44 87 PRO A N 1
ATOM 650 C CA . PRO A 1 87 ? -4.234 13.310 24.198 1.00 75.44 87 PRO A CA 1
ATOM 651 C C . PRO A 1 87 ? -4.480 14.129 22.931 1.00 75.44 87 PRO A C 1
ATOM 653 O O . PRO A 1 87 ? -5.565 14.086 22.349 1.00 75.44 87 PRO A O 1
ATOM 656 N N . GLU A 1 88 ? -3.461 14.872 22.507 1.00 76.75 88 GLU A N 1
ATOM 657 C CA . GLU A 1 88 ? -3.484 15.573 21.231 1.00 76.75 88 GLU A CA 1
ATOM 658 C C . GLU A 1 88 ? -3.689 14.538 20.119 1.00 76.75 88 GLU A C 1
ATOM 660 O O . GLU A 1 88 ? -2.890 13.607 19.960 1.00 76.75 88 GLU A O 1
ATOM 665 N N . TRP A 1 89 ? -4.785 14.670 19.366 1.00 75.62 89 TRP A N 1
ATOM 666 C CA . TRP A 1 89 ? -4.970 13.852 18.178 1.00 75.62 89 TRP A CA 1
ATOM 667 C C . TRP A 1 89 ? -3.863 14.218 17.195 1.00 75.62 89 TRP A C 1
ATOM 669 O O . TRP A 1 89 ? -3.772 15.353 16.730 1.00 75.62 89 TRP A O 1
ATOM 679 N N . ARG A 1 90 ? -3.005 13.246 16.897 1.00 76.44 90 ARG A N 1
ATOM 680 C CA . ARG A 1 90 ? -2.005 13.350 15.845 1.00 76.44 90 ARG A CA 1
ATOM 681 C C . ARG A 1 90 ? -2.414 12.429 14.724 1.00 76.44 90 ARG A C 1
ATOM 683 O O . ARG A 1 90 ? -2.752 11.268 14.960 1.00 76.44 90 ARG A O 1
ATOM 690 N N . GLU A 1 91 ? -2.316 12.946 13.513 1.00 72.94 91 GLU A N 1
ATOM 691 C CA . GLU A 1 91 ? -2.513 12.167 12.308 1.00 72.94 91 GLU A CA 1
ATOM 692 C C . GLU A 1 91 ? -1.527 10.991 12.312 1.00 72.94 91 GLU A C 1
ATOM 694 O O . GLU A 1 9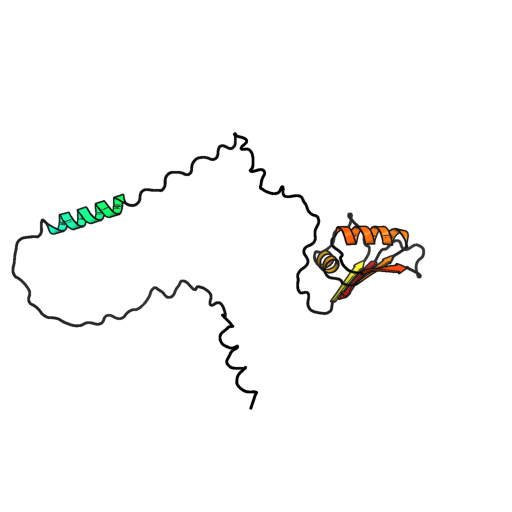1 ? -0.307 11.141 12.216 1.00 72.94 91 GLU A O 1
ATOM 699 N N . ASN A 1 92 ? -2.070 9.802 12.534 1.00 67.44 92 ASN A N 1
ATOM 700 C CA . ASN A 1 92 ? -1.327 8.562 12.549 1.00 67.44 92 ASN A CA 1
ATOM 701 C C . ASN A 1 92 ? -1.735 7.873 11.256 1.00 67.44 92 ASN A C 1
ATOM 703 O O . ASN A 1 92 ? -2.878 7.436 11.151 1.00 67.44 92 ASN A O 1
ATOM 707 N N . ASN A 1 93 ? -0.846 7.847 10.256 1.00 68.31 93 ASN A N 1
ATOM 708 C CA . ASN A 1 93 ? -1.067 7.277 8.914 1.00 68.31 93 ASN A CA 1
ATOM 709 C C . ASN A 1 93 ? -1.257 5.740 8.941 1.00 68.31 93 ASN A C 1
ATOM 711 O O . ASN A 1 93 ? -0.735 4.999 8.108 1.00 68.31 93 ASN A O 1
ATOM 715 N N . LEU A 1 94 ? -1.954 5.236 9.957 1.00 74.81 94 LEU A N 1
ATOM 716 C CA . LEU A 1 94 ? -2.268 3.846 10.178 1.00 74.81 94 LEU A CA 1
ATOM 717 C C . LEU A 1 94 ? -3.489 3.478 9.354 1.00 74.81 94 LEU A C 1
ATOM 719 O O . LEU A 1 94 ? -4.578 4.019 9.523 1.00 74.81 94 LEU A O 1
ATOM 723 N N . VAL A 1 95 ? -3.310 2.465 8.519 1.00 80.62 95 VAL A N 1
ATOM 724 C CA . VAL A 1 95 ? -4.428 1.777 7.888 1.00 80.62 95 VAL A CA 1
ATOM 725 C C . VAL A 1 95 ? -4.971 0.740 8.867 1.00 80.62 95 VAL A C 1
ATOM 727 O O . VAL A 1 95 ? -4.233 -0.151 9.319 1.00 80.62 95 VAL A O 1
ATOM 730 N N . ILE A 1 96 ? -6.259 0.873 9.187 1.00 83.38 96 ILE A N 1
ATOM 731 C CA . ILE A 1 96 ? -7.046 -0.082 9.972 1.00 83.38 96 ILE A CA 1
ATOM 732 C C . ILE A 1 96 ? -7.720 -1.040 8.975 1.00 83.38 96 ILE A C 1
ATOM 734 O O . ILE A 1 96 ? -8.732 -0.677 8.376 1.00 83.38 96 ILE A O 1
ATOM 738 N N . PRO A 1 97 ? -7.140 -2.228 8.710 1.00 82.81 97 PRO A N 1
ATOM 739 C CA . PRO A 1 97 ? -7.776 -3.213 7.847 1.00 82.81 97 PRO A CA 1
ATOM 740 C C . PRO A 1 97 ? -8.993 -3.819 8.553 1.00 82.81 97 PRO A C 1
ATOM 742 O O . PRO A 1 97 ? -9.019 -3.924 9.774 1.00 82.81 97 PRO A O 1
ATOM 745 N N . SER A 1 98 ? -9.966 -4.287 7.777 1.00 84.31 98 SER A N 1
ATOM 746 C CA . SER A 1 98 ? -11.000 -5.200 8.276 1.00 84.31 98 SER A CA 1
ATOM 747 C C . SER A 1 98 ? -10.401 -6.488 8.871 1.00 84.31 98 SER A C 1
ATOM 749 O O . SER A 1 98 ? -9.474 -7.069 8.294 1.00 84.31 98 SER A O 1
ATOM 751 N N . ASP A 1 99 ? -10.966 -6.953 9.988 1.00 82.19 99 ASP A N 1
ATOM 752 C CA . ASP A 1 99 ? -10.509 -8.146 10.715 1.00 82.19 99 ASP A CA 1
ATOM 753 C C . ASP A 1 99 ? -10.684 -9.440 9.911 1.00 82.19 99 ASP A C 1
ATOM 755 O O . ASP A 1 99 ? -9.850 -10.347 9.964 1.00 82.19 99 ASP A O 1
ATOM 759 N N . ALA A 1 100 ? -11.765 -9.526 9.132 1.00 81.62 100 ALA A N 1
ATOM 760 C CA . ALA A 1 100 ? -12.114 -10.705 8.356 1.00 81.62 100 ALA A CA 1
ATOM 761 C C . ALA A 1 100 ? -12.254 -10.350 6.875 1.00 81.62 100 ALA A C 1
ATOM 763 O O . ALA A 1 100 ? -13.168 -9.641 6.464 1.00 81.62 100 ALA A O 1
ATOM 764 N N . VAL A 1 101 ? -11.370 -10.915 6.053 1.00 83.75 101 VAL A N 1
ATOM 765 C CA . VAL A 1 101 ? -11.522 -10.912 4.594 1.00 83.75 101 VAL A CA 1
ATOM 766 C C . VAL A 1 101 ? -11.686 -12.347 4.115 1.00 83.75 101 VAL A C 1
ATOM 768 O O . VAL A 1 101 ? -10.810 -13.191 4.334 1.00 83.75 101 VAL A O 1
ATOM 771 N N . SER A 1 102 ? -12.829 -12.625 3.492 1.00 84.75 102 SER A N 1
ATOM 772 C CA . SER A 1 102 ? -13.211 -13.940 2.982 1.00 84.75 102 SER A CA 1
ATOM 773 C C . SER A 1 102 ? -13.028 -14.033 1.463 1.00 84.75 102 SER A C 1
ATOM 775 O O . SER A 1 102 ? -13.018 -13.030 0.752 1.00 84.75 102 SER A O 1
ATOM 777 N N . GLY A 1 103 ? -12.883 -15.266 0.971 1.00 88.25 103 GLY A N 1
ATOM 778 C CA . GLY A 1 103 ? -12.783 -15.562 -0.459 1.00 88.25 103 GLY A CA 1
ATOM 779 C C . GLY A 1 103 ? -11.371 -15.461 -1.040 1.00 88.25 103 GLY A C 1
ATOM 780 O O . GLY A 1 103 ? -10.451 -14.933 -0.415 1.00 88.25 103 GLY A O 1
ATOM 781 N N . ARG A 1 104 ? -11.230 -16.008 -2.253 1.00 93.44 104 ARG A N 1
ATOM 782 C CA . ARG A 1 104 ? -10.034 -15.880 -3.090 1.00 93.44 104 ARG A CA 1
ATOM 783 C C . ARG A 1 104 ? -10.260 -14.782 -4.105 1.00 93.44 104 ARG A C 1
ATOM 785 O O . ARG A 1 104 ? -11.305 -14.763 -4.758 1.00 93.44 104 ARG A O 1
ATOM 792 N N . TRP A 1 105 ? -9.292 -13.898 -4.260 1.00 94.44 105 TRP A N 1
ATOM 793 C CA . TRP A 1 105 ? -9.396 -12.808 -5.219 1.00 94.44 105 TRP A CA 1
ATOM 794 C C . TRP A 1 105 ? -8.025 -12.386 -5.719 1.00 94.44 105 TRP A C 1
ATOM 796 O O . TRP A 1 105 ? -6.995 -12.641 -5.098 1.00 94.44 105 TRP A O 1
ATOM 806 N N . MET A 1 106 ? -8.035 -11.717 -6.866 1.00 95.19 106 MET A N 1
ATOM 807 C CA . MET A 1 106 ? -6.851 -11.135 -7.470 1.00 95.19 106 MET A CA 1
ATOM 808 C C . MET A 1 106 ? -7.197 -9.764 -8.035 1.00 95.19 106 MET A C 1
ATOM 810 O O . MET A 1 106 ? -8.257 -9.574 -8.632 1.00 95.19 106 MET A O 1
ATOM 814 N N . LYS A 1 107 ? -6.288 -8.809 -7.862 1.00 95.50 107 LYS A N 1
ATOM 815 C CA . LYS A 1 107 ? -6.367 -7.486 -8.479 1.00 95.50 107 LYS A CA 1
ATOM 816 C C . LYS A 1 107 ? -5.044 -7.195 -9.163 1.00 95.50 107 LYS A C 1
ATOM 818 O O . LYS A 1 107 ? -3.984 -7.444 -8.599 1.00 95.50 107 LYS A O 1
ATOM 823 N N . ILE A 1 108 ? -5.120 -6.649 -10.370 1.00 96.06 108 ILE A N 1
ATOM 824 C CA . ILE A 1 108 ? -3.950 -6.215 -11.128 1.00 96.06 108 ILE A CA 1
ATOM 825 C C . ILE A 1 108 ? -4.047 -4.704 -11.296 1.00 96.06 108 ILE A C 1
ATOM 827 O O . ILE A 1 108 ? -5.090 -4.180 -11.695 1.00 96.06 108 ILE A O 1
ATOM 831 N N . LEU A 1 109 ? -2.963 -4.012 -10.969 1.00 95.69 109 LEU A N 1
ATOM 832 C CA . LEU A 1 109 ? -2.777 -2.594 -11.214 1.00 95.69 109 LEU A CA 1
ATOM 833 C C . LEU A 1 109 ? -1.685 -2.426 -12.264 1.00 95.69 109 LEU A C 1
ATOM 835 O O . LEU A 1 109 ? -0.507 -2.633 -11.985 1.00 95.69 109 LEU A O 1
ATOM 839 N N . ASN A 1 110 ? -2.094 -2.048 -13.468 1.00 92.81 110 ASN A N 1
ATOM 840 C CA . ASN A 1 110 ? -1.181 -1.768 -14.568 1.00 92.81 110 ASN A CA 1
ATOM 841 C C . ASN A 1 110 ? -0.786 -0.291 -14.567 1.00 92.81 110 ASN A C 1
ATOM 843 O O . ASN A 1 110 ? -1.574 0.557 -14.151 1.00 92.81 110 ASN A O 1
ATOM 847 N N . ASN A 1 111 ? 0.402 0.006 -15.099 1.00 91.69 111 ASN A N 1
ATOM 848 C CA . ASN A 1 111 ? 0.904 1.373 -15.257 1.00 91.69 111 ASN A CA 1
ATOM 849 C C . ASN A 1 111 ? 0.862 2.169 -13.941 1.00 91.69 111 ASN A C 1
ATOM 851 O O . ASN A 1 111 ? 0.261 3.239 -13.859 1.00 91.69 111 ASN A O 1
ATOM 855 N N . PHE A 1 112 ? 1.454 1.607 -12.887 1.00 94.75 112 PHE A N 1
ATOM 856 C CA . PHE A 1 112 ? 1.539 2.255 -11.583 1.00 94.75 112 PHE A CA 1
ATOM 857 C C . PHE A 1 112 ? 2.320 3.578 -11.667 1.00 94.75 112 PHE A C 1
ATOM 859 O O . PHE A 1 112 ? 3.438 3.608 -12.184 1.00 94.75 112 PHE A O 1
ATOM 866 N N . LYS A 1 113 ? 1.743 4.655 -11.116 1.00 94.31 113 LYS A N 1
ATOM 867 C CA . LYS A 1 113 ? 2.278 6.030 -11.178 1.00 94.31 113 LYS A CA 1
ATOM 868 C C . LYS A 1 113 ? 2.629 6.631 -9.810 1.00 94.31 113 LYS A C 1
ATOM 870 O O . LYS A 1 113 ? 2.906 7.820 -9.716 1.00 94.31 113 LYS A O 1
ATOM 875 N N . GLY A 1 114 ? 2.612 5.845 -8.732 1.00 94.06 114 GLY A N 1
ATOM 876 C CA . GLY A 1 114 ? 2.812 6.384 -7.382 1.00 94.06 114 GLY A CA 1
ATOM 877 C C . GLY A 1 114 ? 1.751 7.419 -7.014 1.00 94.06 114 GLY A C 1
ATOM 878 O O . GLY A 1 114 ? 0.581 7.220 -7.338 1.00 94.06 114 GLY A O 1
ATOM 879 N N . ASP A 1 115 ? 2.172 8.504 -6.361 1.00 93.50 115 ASP A N 1
ATOM 880 C CA . ASP A 1 115 ? 1.297 9.580 -5.867 1.00 93.50 115 ASP A CA 1
ATOM 881 C C . ASP A 1 115 ? 0.615 10.385 -6.996 1.00 93.50 115 ASP A C 1
ATOM 883 O O . ASP A 1 115 ? -0.378 11.060 -6.752 1.00 93.50 115 ASP A O 1
ATOM 887 N N . GLU A 1 116 ? 1.098 10.287 -8.239 1.00 93.25 116 GLU A N 1
ATOM 888 C CA . GLU A 1 116 ? 0.475 10.926 -9.412 1.00 93.25 116 GLU A CA 1
ATOM 889 C C . GLU A 1 116 ? -0.706 10.114 -9.976 1.00 93.25 116 GLU A C 1
ATOM 891 O O . GLU A 1 116 ? -1.423 10.566 -10.872 1.00 93.25 116 GLU A O 1
ATOM 896 N N . GLY A 1 117 ? -0.889 8.877 -9.507 1.00 90.00 117 GLY A N 1
ATOM 897 C CA . GLY A 1 117 ? -1.960 7.999 -9.958 1.00 90.00 117 GLY A CA 1
ATOM 898 C C . GLY A 1 117 ? -3.266 8.251 -9.213 1.00 90.00 117 GLY A C 1
ATOM 899 O O . GLY A 1 117 ? -3.283 8.367 -7.993 1.00 90.00 117 GLY A O 1
ATOM 900 N N . ASN A 1 118 ? -4.376 8.255 -9.951 1.00 93.12 118 ASN A N 1
ATOM 901 C CA . ASN A 1 118 ? -5.706 8.146 -9.362 1.00 93.12 118 ASN A CA 1
ATOM 902 C C . ASN A 1 118 ? -6.123 6.669 -9.354 1.00 93.12 118 ASN A C 1
ATOM 904 O O . ASN A 1 118 ? -6.260 6.062 -10.420 1.00 93.12 118 ASN A O 1
ATOM 908 N N . TYR A 1 119 ? -6.285 6.088 -8.165 1.00 94.31 119 TYR A N 1
ATOM 909 C CA . TYR A 1 119 ? -6.601 4.673 -7.995 1.00 94.31 119 TYR A CA 1
ATOM 910 C C . TYR A 1 119 ? -8.000 4.481 -7.421 1.00 94.31 119 TYR A C 1
ATOM 912 O O . TYR A 1 119 ? -8.432 5.195 -6.521 1.00 94.31 119 TYR A O 1
ATOM 920 N N . ASP A 1 120 ? -8.685 3.456 -7.920 1.00 93.81 120 ASP A N 1
ATOM 921 C CA . ASP A 1 120 ? -9.976 3.031 -7.393 1.00 93.81 120 ASP A CA 1
ATOM 922 C C . ASP A 1 120 ? -9.857 2.511 -5.948 1.00 93.81 120 ASP A C 1
ATOM 924 O O . ASP A 1 120 ? -8.828 1.951 -5.554 1.00 93.81 120 ASP A O 1
ATOM 928 N N . ILE A 1 121 ? -10.935 2.623 -5.168 1.00 92.12 121 ILE A N 1
ATOM 929 C CA . ILE A 1 121 ? -10.968 2.168 -3.772 1.00 92.12 121 ILE A CA 1
ATOM 930 C C . ILE A 1 121 ? -10.626 0.676 -3.617 1.00 92.12 121 ILE A C 1
ATOM 932 O O . ILE A 1 121 ? -10.020 0.276 -2.621 1.00 92.12 121 ILE A O 1
ATOM 936 N N . SER A 1 122 ? -10.914 -0.149 -4.631 1.00 93.06 122 SER A N 1
ATOM 937 C CA . SER A 1 122 ? -10.530 -1.565 -4.660 1.00 93.06 122 SER A CA 1
ATOM 938 C C . SER A 1 122 ? -9.016 -1.785 -4.622 1.00 93.06 122 SER A C 1
ATOM 940 O O . SER A 1 122 ? -8.566 -2.817 -4.127 1.00 93.06 122 SER A O 1
ATOM 942 N N . VAL A 1 123 ? -8.213 -0.829 -5.101 1.00 95.44 123 VAL A N 1
ATOM 943 C CA . VAL A 1 123 ? -6.747 -0.893 -5.019 1.00 95.44 123 VAL A CA 1
ATOM 944 C C . VAL A 1 123 ? -6.297 -0.708 -3.576 1.00 95.44 123 VAL A C 1
ATOM 946 O O . VAL A 1 123 ? -5.508 -1.510 -3.088 1.00 95.44 123 VAL A O 1
ATOM 949 N N . TYR A 1 124 ? -6.832 0.284 -2.864 1.00 94.00 124 TYR A N 1
ATOM 950 C CA . TYR A 1 124 ? -6.506 0.508 -1.452 1.00 94.00 124 TYR A CA 1
ATOM 951 C C . TYR A 1 124 ? -6.952 -0.657 -0.566 1.00 94.00 124 TYR A C 1
ATOM 953 O O . TYR A 1 124 ? -6.202 -1.093 0.308 1.00 94.00 124 TYR A O 1
ATOM 961 N N . TYR A 1 125 ? -8.120 -1.238 -0.856 1.00 93.62 125 TYR A N 1
ATOM 962 C CA . TYR A 1 125 ? -8.554 -2.483 -0.227 1.00 93.62 125 TYR A CA 1
ATOM 963 C C . TYR A 1 125 ? -7.547 -3.617 -0.471 1.00 93.62 125 TYR A C 1
ATOM 965 O O . TYR A 1 125 ? -7.106 -4.280 0.469 1.00 93.62 125 TYR A O 1
ATOM 973 N N . ALA A 1 126 ? -7.122 -3.814 -1.722 1.00 95.56 126 ALA A N 1
ATOM 974 C CA . ALA A 1 126 ? -6.150 -4.843 -2.065 1.00 95.56 126 ALA A CA 1
ATOM 975 C C . ALA A 1 126 ? -4.793 -4.614 -1.371 1.00 95.56 126 ALA A C 1
ATOM 977 O O . ALA A 1 126 ? -4.218 -5.557 -0.835 1.00 95.56 126 ALA A O 1
ATOM 978 N N . ILE A 1 127 ? -4.312 -3.369 -1.295 1.00 95.88 127 ILE A N 1
ATOM 979 C CA . ILE A 1 127 ? -3.079 -2.993 -0.584 1.00 95.88 127 ILE A CA 1
ATOM 980 C C . ILE A 1 127 ? -3.145 -3.415 0.888 1.00 95.88 127 ILE A C 1
ATOM 982 O O . ILE A 1 127 ? -2.205 -4.031 1.392 1.00 95.88 127 ILE A O 1
ATOM 986 N N . ALA A 1 128 ? -4.254 -3.121 1.568 1.00 94.44 128 ALA A N 1
ATOM 987 C CA . ALA A 1 128 ? -4.420 -3.414 2.988 1.00 94.44 128 ALA A CA 1
ATOM 988 C C . ALA A 1 128 ? -4.565 -4.919 3.288 1.00 94.44 128 ALA A C 1
ATOM 990 O O . ALA A 1 128 ? -4.178 -5.370 4.367 1.00 94.44 128 ALA A O 1
ATOM 991 N N . HIS A 1 129 ? -5.112 -5.698 2.346 1.00 95.06 129 HIS A N 1
ATOM 992 C CA . HIS A 1 129 ? -5.577 -7.067 2.600 1.00 95.06 129 HIS A CA 1
ATOM 993 C C . HIS A 1 129 ? -4.827 -8.182 1.870 1.00 95.06 129 HIS A C 1
ATOM 995 O O . HIS A 1 129 ? -5.073 -9.358 2.164 1.00 95.06 129 HIS A O 1
ATOM 1001 N N . SER A 1 130 ? -3.922 -7.842 0.953 1.00 96.06 130 SER A N 1
ATOM 1002 C CA . SER A 1 130 ? -3.110 -8.813 0.219 1.00 96.06 130 SER A CA 1
ATOM 1003 C C . SER A 1 130 ? -1.972 -9.345 1.107 1.00 96.06 130 SER A C 1
ATOM 1005 O O . SER A 1 130 ? -1.072 -8.574 1.460 1.00 96.06 130 SER A O 1
ATOM 1007 N N . PRO A 1 131 ? -1.948 -10.643 1.474 1.00 94.56 131 PRO A N 1
ATOM 1008 C CA . PRO A 1 131 ? -0.814 -11.243 2.183 1.00 94.56 131 PRO A CA 1
ATOM 1009 C C . PRO A 1 131 ? 0.481 -11.212 1.363 1.00 94.56 131 PRO A C 1
ATOM 1011 O O . PRO A 1 131 ? 1.567 -11.080 1.931 1.00 94.56 131 PRO A O 1
ATOM 1014 N N . VAL A 1 132 ? 0.368 -11.309 0.036 1.00 95.81 132 VAL A N 1
ATOM 1015 C CA . VAL A 1 132 ? 1.492 -11.259 -0.905 1.00 95.81 132 VAL A CA 1
ATOM 1016 C C . VAL A 1 132 ? 1.163 -10.285 -2.026 1.00 95.81 132 VAL A C 1
ATOM 1018 O O . VAL A 1 132 ? 0.087 -10.353 -2.613 1.00 95.81 132 VAL A O 1
ATOM 1021 N N . ILE A 1 133 ? 2.084 -9.373 -2.314 1.00 98.38 133 ILE A N 1
ATOM 1022 C CA . ILE A 1 133 ? 2.000 -8.392 -3.394 1.00 98.38 133 ILE A CA 1
ATOM 1023 C C . ILE A 1 133 ? 3.208 -8.613 -4.293 1.00 98.38 133 ILE A C 1
ATOM 1025 O O . ILE A 1 133 ? 4.341 -8.562 -3.816 1.00 98.38 133 ILE A O 1
ATOM 1029 N N . VAL A 1 134 ? 2.990 -8.841 -5.583 1.00 97.94 134 VAL A N 1
ATOM 1030 C CA . VAL A 1 134 ? 4.075 -9.013 -6.556 1.00 97.94 134 VAL A CA 1
ATOM 1031 C C . VAL A 1 134 ? 4.185 -7.748 -7.390 1.00 97.94 134 VAL A C 1
ATOM 1033 O O . VAL A 1 134 ? 3.215 -7.310 -8.004 1.00 97.94 134 VAL A O 1
ATOM 1036 N N . VAL A 1 135 ? 5.369 -7.147 -7.413 1.00 97.25 135 VAL A N 1
ATOM 1037 C CA . VAL A 1 135 ? 5.657 -5.944 -8.192 1.00 97.25 135 VAL A CA 1
ATOM 1038 C C . VAL A 1 135 ? 6.532 -6.346 -9.371 1.00 97.25 135 VAL A C 1
ATOM 1040 O O . VAL A 1 135 ? 7.712 -6.658 -9.207 1.00 97.25 135 VAL A O 1
ATOM 1043 N N . HIS A 1 136 ? 5.934 -6.328 -10.556 1.00 94.38 136 HIS A N 1
ATOM 1044 C CA . HIS A 1 136 ? 6.583 -6.644 -11.817 1.00 94.38 136 HIS A CA 1
ATOM 1045 C C . HIS A 1 136 ? 7.121 -5.363 -12.457 1.00 94.38 136 HIS A C 1
ATOM 1047 O O . HIS A 1 136 ? 6.348 -4.517 -12.913 1.00 94.38 136 HIS A O 1
ATOM 1053 N N . THR A 1 137 ? 8.443 -5.178 -12.409 1.00 92.00 137 THR A N 1
ATOM 1054 C CA . THR A 1 137 ? 9.109 -3.927 -12.809 1.00 92.00 137 THR A CA 1
ATOM 1055 C C . THR A 1 137 ? 10.631 -4.100 -12.952 1.00 92.00 137 THR A C 1
ATOM 1057 O O . THR A 1 137 ? 11.170 -5.176 -12.713 1.00 92.00 137 THR A O 1
ATOM 1060 N N . SER A 1 138 ? 11.344 -3.029 -13.314 1.00 87.62 138 SER A N 1
ATOM 1061 C CA . SER A 1 138 ? 12.797 -2.891 -13.149 1.00 87.62 138 SER A CA 1
ATOM 1062 C C . SER A 1 138 ? 13.204 -2.563 -11.700 1.00 87.62 138 SER A C 1
ATOM 1064 O O . SER A 1 138 ? 12.423 -2.000 -10.924 1.00 87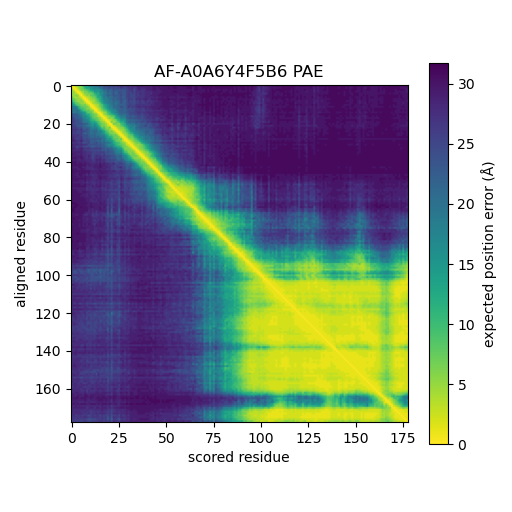.62 138 SER A O 1
ATOM 1066 N N . GLY A 1 139 ? 14.453 -2.873 -11.329 1.00 84.75 139 GLY A N 1
ATOM 1067 C CA . GLY A 1 139 ? 14.928 -2.822 -9.939 1.00 84.75 139 GLY A CA 1
ATOM 1068 C C . GLY A 1 139 ? 14.804 -1.458 -9.246 1.00 84.75 139 GLY A C 1
ATOM 1069 O O . GLY A 1 139 ? 14.407 -1.399 -8.088 1.00 84.75 139 GLY A O 1
ATOM 1070 N N . GLY A 1 140 ? 15.073 -0.344 -9.937 1.00 87.19 140 GLY A N 1
ATOM 1071 C CA . GLY A 1 140 ? 14.941 0.997 -9.342 1.00 87.19 140 GLY A CA 1
ATOM 1072 C C . GLY A 1 140 ? 13.487 1.375 -9.029 1.00 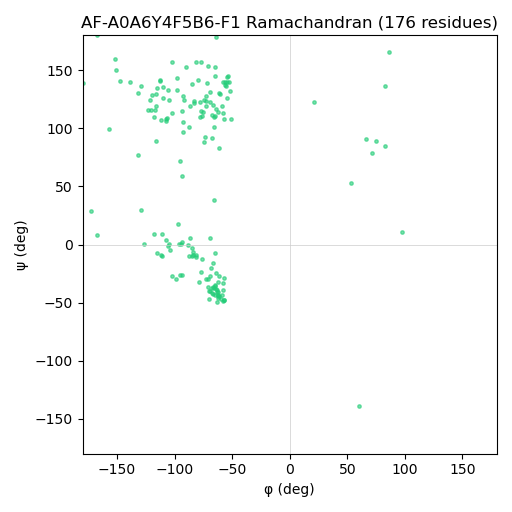87.19 140 GLY A C 1
ATOM 1073 O O . GLY A 1 140 ? 13.180 1.896 -7.954 1.00 87.19 140 GLY A O 1
ATOM 1074 N N . SER A 1 141 ? 12.571 1.059 -9.944 1.00 90.56 141 SER A N 1
ATOM 1075 C CA . SER A 1 141 ? 11.136 1.320 -9.788 1.00 90.56 141 SER A CA 1
ATOM 1076 C C . SER A 1 141 ? 10.491 0.436 -8.717 1.00 90.56 141 SER A C 1
ATOM 1078 O O . SER A 1 141 ? 9.544 0.869 -8.059 1.00 90.56 141 SER A O 1
ATOM 1080 N N . PHE A 1 142 ? 11.045 -0.755 -8.456 1.00 93.69 142 PHE A N 1
ATOM 1081 C CA . PHE A 1 142 ? 10.586 -1.630 -7.376 1.00 93.69 142 PHE A CA 1
ATOM 1082 C C . PHE A 1 142 ? 10.629 -0.945 -6.010 1.00 93.69 142 PHE A C 1
ATOM 1084 O O . PHE A 1 142 ? 9.647 -0.988 -5.271 1.00 93.69 142 PHE A O 1
ATOM 1091 N N . PHE A 1 143 ? 11.736 -0.282 -5.669 1.00 94.88 143 PHE A N 1
ATOM 1092 C CA . PHE A 1 143 ? 11.870 0.364 -4.361 1.00 94.88 143 PHE A CA 1
ATOM 1093 C C . PHE A 1 143 ? 10.904 1.540 -4.196 1.00 94.88 143 PHE A C 1
ATOM 1095 O O . PHE A 1 143 ? 10.333 1.703 -3.117 1.00 94.88 143 PHE A O 1
ATOM 1102 N N . LYS A 1 144 ? 10.650 2.298 -5.272 1.00 95.00 144 LYS A N 1
ATOM 1103 C CA . LYS A 1 144 ? 9.642 3.370 -5.284 1.00 95.00 144 LYS A CA 1
ATOM 1104 C C . LYS A 1 144 ? 8.236 2.815 -5.051 1.00 95.00 144 LYS A C 1
ATOM 1106 O O . LYS A 1 144 ? 7.535 3.281 -4.156 1.00 95.00 144 LYS A O 1
ATOM 1111 N N . ALA A 1 145 ? 7.854 1.775 -5.793 1.00 96.00 145 ALA A N 1
ATOM 1112 C CA . ALA A 1 145 ? 6.563 1.113 -5.626 1.00 96.00 145 ALA A CA 1
ATOM 1113 C C . ALA A 1 145 ? 6.413 0.503 -4.225 1.00 96.00 145 ALA A C 1
ATOM 1115 O O . ALA A 1 145 ? 5.394 0.694 -3.568 1.00 96.00 145 ALA A O 1
ATOM 1116 N N . LYS A 1 146 ? 7.453 -0.167 -3.718 1.00 96.56 146 LYS A N 1
ATOM 1117 C CA . LYS A 1 146 ? 7.471 -0.754 -2.374 1.00 96.56 146 LYS A CA 1
ATOM 1118 C C . LYS A 1 146 ? 7.273 0.303 -1.287 1.00 96.56 146 LYS A C 1
ATOM 1120 O O . LYS A 1 146 ? 6.470 0.081 -0.384 1.00 96.56 146 LYS A O 1
ATOM 1125 N N . ALA A 1 147 ? 7.979 1.431 -1.359 1.00 96.12 147 ALA A N 1
ATOM 1126 C CA . ALA A 1 147 ? 7.830 2.521 -0.396 1.00 96.12 147 ALA A CA 1
ATOM 1127 C C . ALA A 1 147 ? 6.409 3.101 -0.423 1.00 96.12 147 ALA A C 1
ATOM 1129 O O . ALA A 1 147 ? 5.787 3.264 0.626 1.00 96.12 147 ALA A O 1
ATOM 1130 N N . TRP A 1 148 ? 5.868 3.325 -1.622 1.00 96.00 148 TRP A N 1
ATOM 1131 C CA . TRP A 1 148 ? 4.510 3.825 -1.801 1.00 96.00 148 TRP A CA 1
ATOM 1132 C C . TRP A 1 148 ? 3.455 2.858 -1.245 1.00 96.00 148 TRP A C 1
ATOM 1134 O O . TRP A 1 148 ? 2.588 3.276 -0.483 1.00 96.00 148 TRP A O 1
ATOM 1144 N N . LEU A 1 149 ? 3.569 1.558 -1.535 1.00 96.56 149 LEU A N 1
ATOM 1145 C CA . LEU A 1 149 ? 2.673 0.523 -1.007 1.00 96.56 149 LEU A CA 1
ATOM 1146 C C . LEU A 1 149 ? 2.687 0.491 0.527 1.00 96.56 149 LEU A C 1
ATOM 1148 O O . LEU A 1 149 ? 1.631 0.413 1.152 1.00 96.56 149 LEU A O 1
ATOM 1152 N N . ARG A 1 150 ? 3.871 0.579 1.150 1.00 94.94 150 ARG A N 1
ATOM 1153 C CA . ARG A 1 150 ? 4.010 0.610 2.617 1.00 94.94 150 ARG A CA 1
ATOM 1154 C C . ARG A 1 150 ? 3.376 1.859 3.225 1.00 94.94 150 ARG A C 1
ATOM 1156 O O . ARG A 1 150 ? 2.651 1.732 4.206 1.00 94.94 150 ARG A O 1
ATOM 1163 N N . LYS A 1 151 ? 3.597 3.029 2.617 1.00 93.31 151 LYS A N 1
ATOM 1164 C CA . LYS A 1 151 ? 2.972 4.299 3.022 1.00 93.31 151 LYS A CA 1
ATOM 1165 C C . LYS A 1 151 ? 1.439 4.224 2.985 1.00 93.31 151 LYS A C 1
ATOM 1167 O O . LYS A 1 151 ? 0.794 4.818 3.835 1.00 93.31 151 LYS A O 1
ATOM 1172 N N . HIS A 1 152 ? 0.875 3.452 2.055 1.00 92.62 152 HIS A N 1
ATOM 1173 C CA . HIS A 1 152 ? -0.573 3.284 1.880 1.00 92.62 152 HIS A CA 1
ATOM 1174 C C . HIS A 1 152 ? -1.150 2.032 2.562 1.00 92.62 152 HIS A C 1
ATOM 1176 O O . HIS A 1 152 ? -2.259 1.608 2.247 1.00 92.62 152 HIS A O 1
ATOM 1182 N N . GLY A 1 153 ? -0.422 1.435 3.513 1.00 92.38 153 GLY A N 1
ATOM 1183 C CA . GLY A 1 153 ? -0.967 0.401 4.395 1.00 92.38 153 GLY A CA 1
ATOM 1184 C C . GLY A 1 153 ? -0.682 -1.044 4.006 1.00 92.38 153 GLY A C 1
ATOM 1185 O O . GLY A 1 153 ? -1.244 -1.944 4.630 1.00 92.38 153 GLY A O 1
ATOM 1186 N N . ALA A 1 154 ? 0.200 -1.305 3.036 1.00 94.88 154 ALA A N 1
ATOM 1187 C CA . ALA A 1 154 ? 0.623 -2.671 2.736 1.00 94.88 154 ALA A CA 1
ATOM 1188 C C . ALA A 1 154 ? 1.329 -3.302 3.943 1.00 94.88 154 ALA A C 1
ATOM 1190 O O . ALA A 1 154 ? 2.440 -2.909 4.318 1.00 94.88 154 ALA A O 1
ATOM 1191 N N . LYS A 1 155 ? 0.716 -4.337 4.521 1.00 92.38 155 LYS A N 1
ATOM 1192 C CA . LYS A 1 155 ? 1.310 -5.123 5.616 1.00 92.38 155 LYS A CA 1
ATOM 1193 C C . LYS A 1 155 ? 1.953 -6.422 5.120 1.00 92.38 155 LYS A C 1
ATOM 1195 O O . LYS A 1 155 ? 2.967 -6.828 5.683 1.00 92.38 155 LYS A O 1
ATOM 1200 N N . GLY A 1 156 ? 1.445 -6.997 4.028 1.00 92.00 156 GLY A N 1
ATOM 1201 C CA . GLY A 1 156 ? 1.928 -8.247 3.434 1.00 92.00 156 GLY A CA 1
ATOM 1202 C C . GLY A 1 156 ? 3.366 -8.226 2.894 1.00 92.00 156 GLY A C 1
ATOM 1203 O O . GLY A 1 156 ? 4.083 -7.216 2.929 1.00 92.00 156 GLY A O 1
ATOM 1204 N N . VAL A 1 157 ? 3.805 -9.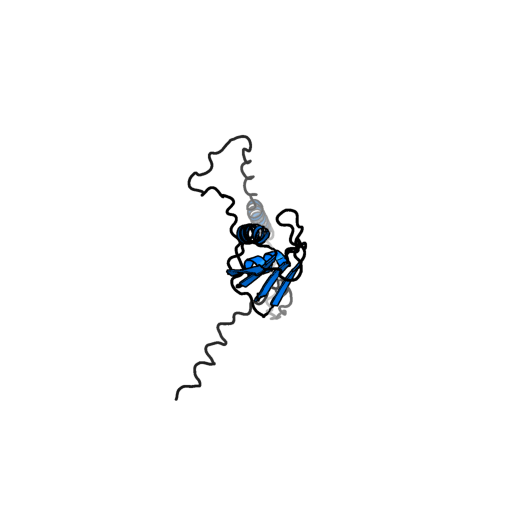376 2.384 1.00 96.88 157 VAL A N 1
ATOM 1205 C CA . VAL A 1 157 ? 5.103 -9.542 1.718 1.00 96.88 157 VAL A CA 1
ATOM 1206 C C . VAL A 1 157 ? 5.044 -8.877 0.346 1.00 96.88 157 VAL A C 1
ATOM 1208 O O . VAL A 1 157 ? 4.153 -9.167 -0.441 1.00 96.88 157 VAL A O 1
ATOM 1211 N N . ILE A 1 158 ? 6.010 -8.006 0.045 1.00 98.19 158 ILE A N 1
ATOM 1212 C CA . ILE A 1 158 ? 6.124 -7.339 -1.260 1.00 98.19 158 ILE A CA 1
ATOM 1213 C C . ILE A 1 158 ? 7.305 -7.965 -2.005 1.00 98.19 158 ILE A C 1
ATOM 1215 O O . ILE A 1 158 ? 8.456 -7.759 -1.610 1.00 98.19 158 ILE A O 1
ATOM 1219 N N . GLN A 1 159 ? 7.011 -8.739 -3.045 1.00 97.75 159 GLN A N 1
ATOM 1220 C CA . GLN A 1 159 ? 7.974 -9.486 -3.849 1.00 97.75 159 GLN A CA 1
ATOM 1221 C C . GLN A 1 159 ? 8.335 -8.725 -5.123 1.00 97.75 159 GLN A C 1
ATOM 1223 O O . GLN A 1 159 ? 7.489 -8.072 -5.736 1.00 97.75 159 GLN A O 1
ATOM 1228 N N . TYR A 1 160 ? 9.602 -8.818 -5.516 1.00 95.75 160 TYR A N 1
ATOM 1229 C CA . TYR A 1 160 ? 10.101 -8.266 -6.768 1.00 95.75 160 TYR A CA 1
ATOM 1230 C C . TYR A 1 160 ? 10.039 -9.328 -7.864 1.00 95.75 160 TYR A C 1
ATOM 1232 O O . TYR A 1 160 ? 10.583 -10.416 -7.694 1.00 95.75 160 TYR A O 1
ATOM 1240 N N . GLN A 1 161 ? 9.424 -8.983 -8.991 1.00 93.94 161 GLN A N 1
ATOM 1241 C CA . GLN A 1 161 ? 9.445 -9.775 -10.214 1.00 93.94 161 GLN A CA 1
ATOM 1242 C C . GLN A 1 161 ? 10.141 -8.936 -11.301 1.00 93.94 161 GLN A C 1
ATOM 1244 O O . GLN A 1 161 ? 9.629 -7.872 -11.658 1.00 93.94 161 GLN A O 1
ATOM 1249 N N . PRO A 1 162 ? 11.308 -9.355 -11.817 1.00 89.88 162 PRO A N 1
ATOM 1250 C CA . PRO A 1 162 ? 11.989 -8.615 -12.871 1.00 89.88 162 PRO A CA 1
ATOM 1251 C C . PRO A 1 162 ? 11.247 -8.752 -14.204 1.00 89.88 162 PRO A C 1
ATOM 1253 O O . PRO A 1 162 ? 10.815 -9.845 -14.567 1.00 89.88 162 PRO A O 1
ATOM 1256 N N . VAL A 1 163 ? 11.154 -7.654 -14.956 1.00 84.81 163 VAL A N 1
ATOM 1257 C CA . VAL A 1 163 ? 10.712 -7.683 -16.359 1.00 84.81 163 VAL A CA 1
ATOM 1258 C C . VAL A 1 163 ? 11.879 -8.170 -17.218 1.00 84.81 163 VAL A C 1
ATOM 1260 O O . VAL A 1 163 ? 12.872 -7.460 -17.366 1.00 84.81 163 VAL A O 1
ATOM 1263 N N . THR A 1 164 ? 11.782 -9.380 -17.768 1.00 76.25 164 THR A N 1
ATOM 1264 C CA . THR A 1 164 ? 12.827 -9.972 -18.627 1.00 76.25 164 THR A CA 1
ATOM 1265 C C . THR A 1 164 ? 12.596 -9.720 -20.115 1.00 76.25 164 THR A C 1
ATOM 1267 O O . THR A 1 164 ? 13.553 -9.671 -20.877 1.00 76.25 164 THR A O 1
ATOM 1270 N N . ASP A 1 165 ? 11.341 -9.516 -20.520 1.00 68.88 165 ASP A N 1
ATOM 1271 C CA . ASP A 1 165 ? 10.933 -9.479 -21.934 1.00 68.88 165 ASP A CA 1
ATOM 1272 C C . ASP A 1 165 ? 10.906 -8.072 -22.552 1.00 68.88 165 ASP A C 1
ATOM 1274 O O . ASP A 1 165 ? 10.529 -7.897 -23.708 1.00 68.88 165 ASP A O 1
ATOM 1278 N N . CYS A 1 166 ? 11.289 -7.034 -21.798 1.00 66.81 166 CYS A N 1
ATOM 1279 C CA . CYS A 1 166 ? 11.300 -5.669 -22.320 1.00 66.81 166 CYS A CA 1
ATOM 1280 C C . CYS A 1 166 ? 12.264 -4.748 -21.560 1.00 66.81 166 CYS A C 1
ATOM 1282 O O . CYS A 1 166 ? 11.925 -4.184 -20.521 1.00 66.81 166 CYS A O 1
ATOM 1284 N N . MET A 1 167 ? 13.458 -4.539 -22.125 1.00 58.75 167 MET A N 1
ATOM 1285 C CA . MET A 1 167 ? 14.505 -3.675 -21.552 1.00 58.75 167 MET A CA 1
ATOM 1286 C C . MET A 1 167 ? 14.116 -2.187 -21.464 1.00 58.75 167 MET A C 1
ATOM 1288 O O . MET A 1 167 ? 14.669 -1.463 -20.641 1.00 58.75 167 MET A O 1
ATOM 1292 N N . LEU A 1 168 ? 13.176 -1.723 -22.299 1.00 64.31 168 LEU A N 1
ATOM 1293 C CA . LEU A 1 168 ? 12.734 -0.320 -22.358 1.00 64.31 168 LEU A CA 1
ATOM 1294 C C . LEU A 1 168 ? 11.350 -0.083 -21.733 1.00 64.31 168 LEU A C 1
ATOM 1296 O O . LEU A 1 168 ? 10.880 1.053 -21.691 1.00 64.31 168 LEU A O 1
ATOM 1300 N N . CYS A 1 169 ? 10.680 -1.127 -21.241 1.00 68.44 169 CYS A N 1
ATOM 1301 C CA . CYS A 1 169 ? 9.373 -0.972 -20.617 1.00 68.44 169 CYS A CA 1
ATOM 1302 C C . CYS A 1 169 ? 9.546 -0.398 -19.213 1.00 68.44 169 CYS A C 1
ATOM 1304 O O . CYS A 1 169 ? 10.020 -1.061 -18.294 1.00 68.44 169 CYS A O 1
ATOM 1306 N N . THR A 1 170 ? 9.115 0.845 -19.037 1.00 71.12 170 THR A N 1
ATOM 1307 C CA . THR A 1 170 ? 9.078 1.526 -17.736 1.00 71.12 170 THR A CA 1
ATOM 1308 C C . THR A 1 170 ? 7.807 1.215 -16.942 1.00 71.12 170 THR A C 1
ATOM 1310 O O . THR A 1 170 ? 7.675 1.642 -15.794 1.00 71.12 170 THR A O 1
ATOM 1313 N N . ASN A 1 171 ? 6.880 0.449 -17.526 1.00 85.44 171 ASN A N 1
ATOM 1314 C CA . ASN A 1 171 ? 5.609 0.113 -16.901 1.00 85.44 171 ASN A CA 1
ATOM 1315 C C . ASN A 1 171 ? 5.814 -0.780 -15.677 1.00 85.44 171 ASN A C 1
ATOM 1317 O O . ASN A 1 171 ? 6.291 -1.908 -15.773 1.00 85.44 171 ASN A O 1
ATOM 1321 N N . THR A 1 172 ? 5.376 -0.280 -14.527 1.00 92.12 172 THR A N 1
ATOM 1322 C CA . THR A 1 172 ? 5.272 -1.063 -13.296 1.00 92.12 172 THR A CA 1
ATOM 1323 C C . THR A 1 172 ? 3.877 -1.668 -13.215 1.00 92.12 172 THR A C 1
ATOM 1325 O O . THR A 1 172 ? 2.884 -0.938 -13.275 1.00 92.12 172 THR A O 1
ATOM 1328 N N . SER A 1 173 ? 3.796 -2.990 -13.072 1.00 94.69 173 SER A N 1
ATOM 1329 C CA . SER A 1 173 ? 2.532 -3.699 -12.836 1.00 94.69 173 SER A CA 1
ATOM 1330 C C . SER A 1 173 ? 2.553 -4.351 -11.459 1.00 94.69 173 SER A C 1
ATOM 1332 O O . SER A 1 173 ? 3.550 -4.958 -11.072 1.00 94.69 173 SER A O 1
ATOM 1334 N N . ILE A 1 174 ? 1.468 -4.217 -10.704 1.00 97.31 174 ILE A N 1
ATOM 1335 C CA . ILE A 1 174 ? 1.361 -4.724 -9.335 1.00 97.31 174 ILE A CA 1
ATOM 1336 C C . ILE A 1 174 ? 0.218 -5.729 -9.266 1.00 97.31 174 ILE A C 1
ATOM 1338 O O . ILE A 1 174 ? -0.905 -5.436 -9.675 1.00 97.31 174 ILE A O 1
ATOM 1342 N N . TYR A 1 175 ? 0.509 -6.904 -8.725 1.00 97.69 175 TYR A N 1
ATOM 1343 C CA . TYR A 1 175 ? -0.435 -7.995 -8.544 1.00 97.69 175 TYR A CA 1
ATOM 1344 C C . TYR A 1 175 ? -0.720 -8.160 -7.056 1.00 97.69 175 TYR A C 1
ATOM 1346 O O . TYR A 1 175 ? 0.196 -8.322 -6.247 1.00 97.69 175 TYR A O 1
ATOM 1354 N N . PHE A 1 176 ? -1.999 -8.136 -6.712 1.00 97.50 176 PHE A N 1
ATOM 1355 C CA . PHE A 1 176 ? -2.518 -8.384 -5.375 1.00 97.50 176 PHE A CA 1
ATOM 1356 C C . PHE A 1 176 ? -3.315 -9.683 -5.397 1.00 97.50 176 PHE A C 1
ATOM 1358 O O . PHE A 1 176 ? -4.037 -9.941 -6.362 1.00 97.50 176 PHE A O 1
ATOM 1365 N N . SER A 1 177 ? -3.206 -10.486 -4.345 1.00 94.50 177 SER A N 1
ATOM 1366 C CA . SER A 1 177 ? -3.857 -11.792 -4.259 1.00 94.50 177 SER A CA 1
ATOM 1367 C C . SER A 1 177 ? -4.172 -12.179 -2.821 1.00 94.50 177 SER A C 1
ATOM 1369 O O . SER A 1 177 ? -3.431 -11.808 -1.909 1.00 94.50 177 SER A O 1
ATOM 1371 N N . ARG A 1 178 ? -5.237 -12.962 -2.641 1.00 91.12 178 ARG A N 1
ATOM 1372 C CA . ARG A 1 178 ? -5.601 -13.639 -1.394 1.00 91.12 178 ARG A CA 1
ATOM 1373 C C . ARG A 1 178 ? -6.148 -15.033 -1.677 1.00 91.12 178 ARG A C 1
ATOM 1375 O O . ARG A 1 178 ? -6.872 -15.182 -2.690 1.00 91.12 178 ARG A O 1
#

Mean predicted aligned error: 19.91 Å

Nearest PDB structures (foldseek):
  6x6k-assembly1_AT  TM=5.983E-01  e=6.347E-05  Helicobacter pylori
  6oee-assembly1_A  TM=6.159E-01  e=9.293E-04  Helicobacter pylori
  6x6s-assembly1_BE  TM=6.896E-01  e=9.585E-01  Helicobacter pylori
  2dyy-assembly3_H  TM=6.324E-01  e=5.613E+00  Pyrococcus horikoshii

pLDDT: mean 72.37, std 21.42, range [33.47, 98.38]

Radius of gyration: 37.46 Å; Cα contacts (8 Å, |Δi|>4): 141; chains: 1; bounding box: 98×77×68 Å

Foldseek 3Di:
DDDPPPPVVPVPPPPPDDDPDPPDPDDDDDDDDDDDDDDDDDDDDDVPPPVVVVVVVVVVVVVPPDPPDDPDDDPPVDPDDDDPPPDDDDDDLADDADPDDDDKDKDKDKQDDQPVDDDDPVVLNLLQPFQEKEKEADPVVLVVVVVSSVSSHRPHHYHYHYDPPDPPDRMIMMMGID